Protein AF-A0A6P1AHP9-F1 (afdb_monomer)

pLDDT: mean 84.29, std 21.52, range [37.47, 98.94]

Foldseek 3Di:
DDDDDDDDDDDDDDDDDDDDDDDDDDPPPPDDPPPPPDDPDDPCVVVPQDWFFQWWWADPVLREIDGARDPVSVVVCVVVPTDTDDGQFIFGADDDPQKFFFWWWAAPVSRYIDTARDPVSVVVCVVVRTHTDGGRHIFHADDDPQWFFFWWWAAPVSRYIDTGRDPVSVVVCVVVRTHTDGGRGIGHGSVVNVVVPPVVVVVD

Mean predicted aligned error: 12.03 Å

Sequence (204 aa):
MNSILSRFSTSILSAGLLFGFVACSNQSTLSEPTNTNPPPTPDTTLAQTPLEPLLLYWSVAREDNLSTATSVGEYSAKDAGYVFARVEGCVFPTQQPGTVPLKLYWHPGREDNFTTATPLGEQTAADVGYLFARVEGYVFPTQQPGTVPLKLYWHPGREDNFTTATLLGEQTAADVGYVFARVEGYVFPASQCEQNSNPRIQRI

Solvent-accessible surface area (backbone atoms only — not comparable to full-atom values): 12020 Å² total; per-residue (Å²): 137,84,88,86,86,89,83,88,79,88,87,88,85,88,81,92,77,91,76,80,91,76,89,76,90,73,88,77,79,78,75,73,79,79,72,82,68,71,74,80,69,77,75,62,70,70,81,68,57,74,62,33,50,28,31,33,27,40,24,84,91,58,63,26,36,40,62,31,38,37,73,65,48,50,49,52,37,49,75,73,62,29,41,84,73,48,64,32,16,23,27,29,74,56,87,50,93,81,44,39,59,29,30,32,26,39,24,84,94,67,64,29,34,43,62,35,44,33,73,68,46,54,48,52,34,52,78,73,60,31,39,85,70,47,73,37,24,22,28,24,74,55,88,51,92,81,46,39,59,27,31,34,26,40,24,82,93,64,71,28,36,43,65,34,44,36,73,66,47,53,49,53,36,53,78,73,62,31,41,84,71,48,74,36,26,21,27,36,46,33,67,64,34,61,75,66,66,43,70,71,70,78,72,111

Structure (mmCIF, N/CA/C/O backbone):
data_AF-A0A6P1AHP9-F1
#
_entry.id   AF-A0A6P1AHP9-F1
#
loop_
_atom_site.group_PDB
_atom_site.id
_atom_site.type_symbol
_atom_site.label_atom_id
_atom_site.label_alt_id
_atom_site.label_comp_id
_atom_site.label_asym_id
_atom_site.label_entity_id
_atom_site.label_seq_id
_atom_site.pdbx_PDB_ins_code
_atom_site.Ca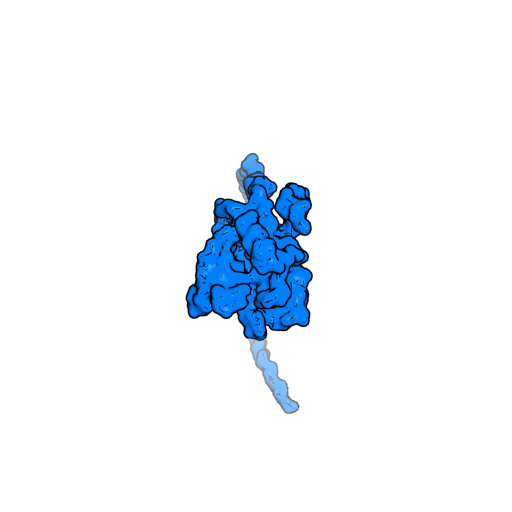rtn_x
_atom_site.Cartn_y
_atom_site.Cartn_z
_atom_site.occupancy
_atom_site.B_iso_or_equiv
_atom_site.auth_seq_id
_atom_site.auth_comp_id
_atom_site.auth_asym_id
_atom_site.auth_atom_id
_atom_site.pdbx_PDB_model_num
ATOM 1 N N . MET A 1 1 ? -50.956 -21.903 -32.547 1.00 43.09 1 MET A N 1
ATOM 2 C CA . MET A 1 1 ? -51.141 -23.341 -32.271 1.00 43.09 1 MET A CA 1
ATOM 3 C C . MET A 1 1 ? -51.026 -23.552 -30.766 1.00 43.09 1 MET A C 1
ATOM 5 O O . MET A 1 1 ? -49.983 -23.267 -30.206 1.00 43.09 1 MET A O 1
ATOM 9 N N . ASN A 1 2 ? -52.161 -23.926 -30.169 1.00 37.47 2 ASN A N 1
ATOM 10 C CA . ASN A 1 2 ? -52.450 -24.576 -28.881 1.00 37.47 2 ASN A CA 1
ATOM 11 C C . ASN A 1 2 ? -51.814 -24.104 -27.552 1.00 37.47 2 ASN A C 1
ATOM 13 O O . ASN A 1 2 ? -50.686 -24.429 -27.205 1.00 37.47 2 ASN A O 1
ATOM 17 N N . SER A 1 3 ? -52.688 -23.450 -26.776 1.00 42.22 3 SER A N 1
ATOM 18 C CA . SER A 1 3 ? -52.775 -23.364 -25.309 1.00 42.22 3 SER A CA 1
ATOM 19 C C . SER A 1 3 ? -53.078 -24.727 -24.673 1.00 42.22 3 SER A C 1
ATOM 21 O O . SER A 1 3 ? -53.880 -25.452 -25.258 1.00 42.22 3 SER A O 1
ATOM 23 N N . ILE A 1 4 ? -52.563 -25.006 -23.460 1.00 46.72 4 ILE A N 1
ATOM 24 C CA . ILE A 1 4 ? -53.281 -25.778 -22.421 1.00 46.72 4 ILE A CA 1
ATOM 25 C C . ILE A 1 4 ? -52.983 -25.195 -21.025 1.00 46.72 4 ILE A C 1
ATOM 27 O O . ILE A 1 4 ? -51.888 -25.323 -20.484 1.00 46.72 4 ILE A O 1
ATOM 31 N N . LEU A 1 5 ? -54.014 -24.574 -20.449 1.00 45.56 5 LEU A N 1
ATOM 32 C CA . LEU A 1 5 ? -54.212 -24.318 -19.021 1.00 45.56 5 LEU A CA 1
ATOM 33 C C . LEU A 1 5 ? -54.731 -25.600 -18.352 1.00 45.56 5 LEU A C 1
ATOM 35 O O . LEU A 1 5 ? -55.634 -26.235 -18.894 1.00 45.56 5 LEU A O 1
ATOM 39 N N . SER A 1 6 ? -54.256 -25.927 -17.149 1.00 46.47 6 SER A N 1
ATOM 40 C CA . SER A 1 6 ? -54.904 -26.918 -16.279 1.00 46.47 6 SER A CA 1
ATOM 41 C C . SER A 1 6 ? -55.610 -26.206 -15.127 1.00 46.47 6 SER A C 1
ATOM 43 O O . SER A 1 6 ? -54.976 -25.565 -14.289 1.00 46.47 6 SER A O 1
ATOM 45 N N . ARG A 1 7 ? -56.941 -26.306 -15.124 1.00 52.06 7 ARG A N 1
ATOM 46 C CA . ARG A 1 7 ? -57.843 -25.947 -14.025 1.00 52.06 7 ARG A CA 1
ATOM 47 C C . ARG A 1 7 ? -58.190 -27.222 -13.258 1.00 52.06 7 ARG A C 1
ATOM 49 O O . ARG A 1 7 ? -58.513 -28.220 -13.890 1.00 52.06 7 ARG A O 1
ATOM 56 N N . PHE A 1 8 ? -58.276 -27.142 -11.933 1.00 51.34 8 PHE A N 1
ATOM 57 C CA . PHE A 1 8 ? -59.135 -28.035 -11.154 1.00 51.34 8 PHE A CA 1
ATOM 58 C C . PHE A 1 8 ? -60.141 -27.213 -10.350 1.00 51.34 8 PHE A C 1
ATOM 60 O O . PHE A 1 8 ? -59.813 -26.180 -9.771 1.00 51.34 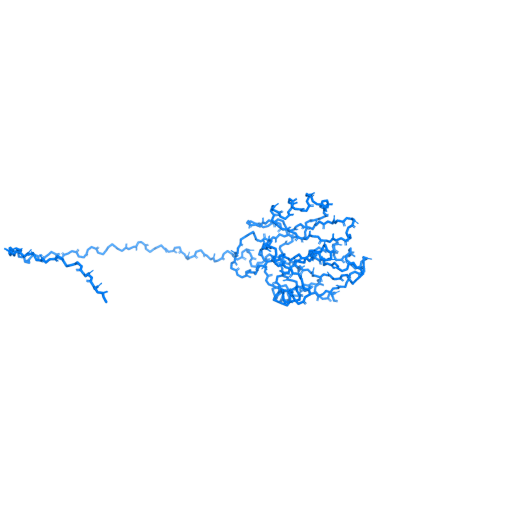8 PHE A O 1
ATOM 67 N N . SER A 1 9 ? -61.390 -27.665 -10.415 1.00 42.00 9 SER A N 1
ATOM 68 C CA . SER A 1 9 ? -62.608 -27.007 -9.956 1.00 42.00 9 SER A CA 1
ATOM 69 C C . SER A 1 9 ? -63.191 -27.757 -8.758 1.00 42.00 9 SER A C 1
ATOM 71 O O . SER A 1 9 ? -63.286 -28.977 -8.805 1.00 42.00 9 SER A O 1
ATOM 73 N N . THR A 1 10 ? -63.638 -26.977 -7.762 1.00 42.81 10 THR A N 1
ATOM 74 C CA . THR A 1 10 ? -64.804 -27.159 -6.862 1.00 42.81 10 THR A CA 1
ATOM 75 C C . THR A 1 10 ? -64.977 -28.467 -6.073 1.00 42.81 10 THR A C 1
ATOM 77 O O . THR A 1 10 ? -65.212 -29.511 -6.664 1.00 42.81 10 THR A O 1
ATOM 80 N N . SER A 1 11 ? -65.161 -28.380 -4.747 1.00 42.03 11 SER A N 1
ATOM 81 C CA . SER A 1 11 ? -66.508 -28.155 -4.186 1.00 42.03 11 SER A CA 1
ATOM 82 C C . SER A 1 11 ? -66.515 -27.903 -2.669 1.00 42.03 11 SER A C 1
ATOM 84 O O . SER A 1 11 ? -65.573 -28.219 -1.951 1.00 42.03 11 SER A O 1
ATOM 86 N N . ILE A 1 12 ? -67.612 -27.286 -2.237 1.00 51.00 12 ILE A N 1
ATOM 87 C CA . ILE A 1 12 ? -67.930 -26.688 -0.937 1.00 51.00 12 ILE A CA 1
ATOM 88 C C . ILE A 1 12 ? -68.559 -27.733 -0.004 1.00 51.00 12 ILE A C 1
ATOM 90 O O . ILE A 1 12 ? -69.388 -28.520 -0.452 1.00 51.00 12 ILE A O 1
ATOM 94 N N . LEU A 1 13 ? -68.285 -27.647 1.301 1.00 38.41 13 LEU A N 1
ATOM 95 C CA . LEU A 1 13 ? -69.225 -28.068 2.345 1.00 38.41 13 LEU A CA 1
ATOM 96 C C . LEU A 1 13 ? -69.196 -27.052 3.491 1.00 38.41 13 LEU A C 1
ATOM 98 O O . LEU A 1 13 ? -68.168 -26.799 4.112 1.00 38.41 13 LEU A O 1
ATOM 102 N N . SER A 1 14 ? -70.359 -26.443 3.696 1.00 45.19 14 SER A N 1
ATOM 103 C CA . SER A 1 14 ? -70.683 -25.514 4.769 1.00 45.19 14 SER A CA 1
ATOM 104 C C . SER A 1 14 ? -71.225 -26.311 5.955 1.00 45.19 14 SER A C 1
ATOM 106 O O . SER A 1 14 ? -72.076 -27.178 5.762 1.00 45.19 14 SER A O 1
ATOM 108 N N . ALA A 1 15 ? -70.774 -26.005 7.169 1.00 43.69 15 ALA A N 1
ATOM 109 C CA . ALA A 1 15 ? -71.468 -26.370 8.399 1.00 43.69 15 ALA A CA 1
ATOM 110 C C . ALA A 1 15 ? -71.173 -25.297 9.453 1.00 43.69 15 ALA A C 1
ATOM 112 O O . ALA A 1 15 ? -70.053 -25.172 9.943 1.00 43.69 15 ALA A O 1
ATOM 113 N N . GLY A 1 16 ? -72.186 -24.483 9.748 1.00 46.72 16 GLY A N 1
ATOM 114 C CA . GLY A 1 16 ? -72.146 -23.522 10.839 1.00 46.72 16 GLY A CA 1
ATOM 115 C C . GLY A 1 16 ? -72.296 -24.216 12.189 1.00 46.72 16 GLY A C 1
ATOM 116 O O . GLY A 1 16 ? -73.138 -25.097 12.349 1.00 46.72 16 GLY A O 1
ATOM 117 N N . LEU A 1 17 ? -71.527 -23.758 13.174 1.00 42.56 17 LEU A N 1
ATOM 118 C CA . LEU A 1 17 ? -71.877 -23.879 14.583 1.00 42.56 17 LEU A CA 1
ATOM 119 C C . LEU A 1 17 ? -71.712 -22.512 15.251 1.00 42.56 17 LEU A C 1
ATOM 121 O O . LEU A 1 17 ? -70.626 -21.937 15.269 1.00 42.56 17 LEU A O 1
ATOM 125 N N . LEU A 1 18 ? -72.824 -22.014 15.796 1.00 48.03 18 LEU A N 1
ATOM 126 C CA . LEU A 1 18 ? -72.857 -20.965 16.808 1.00 48.03 18 LEU A CA 1
ATOM 127 C C . LEU A 1 18 ? -72.065 -21.428 18.036 1.00 48.03 18 LEU A C 1
ATOM 129 O O . LEU A 1 18 ? -72.413 -22.453 18.614 1.00 48.03 18 LEU A O 1
ATOM 133 N N . PHE A 1 19 ? -71.119 -20.618 18.507 1.00 45.00 19 PHE A N 1
ATOM 134 C CA . PHE A 1 19 ? -70.763 -20.582 19.925 1.00 45.00 19 PHE A CA 1
ATOM 135 C C . PHE A 1 19 ? -70.579 -19.136 20.381 1.00 45.00 19 PHE A C 1
ATOM 137 O O . PHE A 1 19 ? -70.047 -18.294 19.661 1.00 45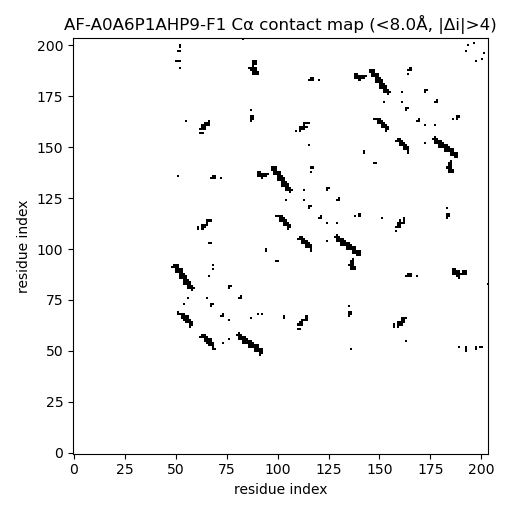.00 19 PHE A O 1
ATOM 144 N N . GLY A 1 20 ? -71.159 -18.859 21.547 1.00 39.56 20 GLY A N 1
ATOM 145 C CA . GLY A 1 20 ? -71.455 -17.529 22.047 1.00 39.56 20 GLY A CA 1
ATOM 146 C C . GLY A 1 20 ? -70.239 -16.689 22.414 1.00 39.56 20 GLY A C 1
ATOM 147 O O . GLY A 1 20 ? -69.158 -17.181 22.729 1.00 39.56 20 GLY A O 1
ATOM 148 N N . PHE A 1 21 ? -70.479 -15.383 22.424 1.00 43.19 21 PHE A N 1
ATOM 149 C CA . PHE A 1 21 ? -69.603 -14.403 23.037 1.00 43.19 21 PHE A CA 1
ATOM 150 C C . PHE A 1 21 ? -69.566 -14.636 24.551 1.00 43.19 21 PHE A C 1
ATOM 152 O O . PHE A 1 21 ? -70.524 -14.331 25.257 1.00 43.19 21 PHE A O 1
ATOM 159 N N . VAL A 1 22 ? -68.442 -15.146 25.050 1.00 48.66 22 VAL A N 1
ATOM 160 C CA . VAL A 1 22 ? -68.038 -14.954 26.443 1.00 48.66 22 VAL A CA 1
ATOM 161 C C . VAL A 1 22 ? -66.961 -13.880 26.430 1.00 48.66 22 VAL A C 1
ATOM 163 O O . VAL A 1 22 ? -65.836 -14.104 25.988 1.00 48.66 22 VAL A O 1
ATOM 166 N N . ALA A 1 23 ? -67.329 -12.685 26.882 1.00 48.84 23 ALA A N 1
ATOM 167 C CA . ALA A 1 23 ? -66.373 -11.645 27.208 1.00 48.84 23 ALA A CA 1
ATOM 168 C C . ALA A 1 23 ? -65.637 -12.053 28.494 1.00 48.84 23 ALA A C 1
ATOM 170 O O . ALA A 1 23 ? -66.183 -11.942 29.587 1.00 48.84 23 ALA A O 1
ATOM 171 N N . CYS A 1 24 ? -64.396 -12.518 28.361 1.00 38.31 24 CYS A N 1
ATOM 172 C CA . CYS A 1 24 ? -63.438 -12.543 29.461 1.00 38.31 24 CYS A CA 1
ATOM 173 C C . CYS A 1 24 ? -62.410 -11.439 29.214 1.00 38.31 24 CYS A C 1
ATOM 175 O O . CYS A 1 24 ? -61.432 -11.612 28.492 1.00 38.31 24 CYS A O 1
ATOM 177 N N . SER A 1 25 ? -62.662 -10.278 29.811 1.00 56.38 25 SER A N 1
ATOM 178 C CA . SER A 1 25 ? -61.656 -9.246 30.017 1.00 56.38 25 SER A CA 1
ATOM 179 C C . SER A 1 25 ? -60.598 -9.774 30.979 1.00 56.38 25 SER A C 1
ATOM 181 O O . SER A 1 25 ? -60.908 -10.008 32.142 1.00 56.38 25 SER A O 1
ATOM 183 N N . ASN A 1 26 ? -59.371 -9.942 30.498 1.00 47.84 26 ASN A N 1
ATOM 184 C CA . ASN A 1 26 ? -58.159 -9.893 31.311 1.00 47.84 26 ASN A CA 1
ATOM 185 C C . ASN A 1 26 ? -57.002 -9.474 30.398 1.00 47.84 26 ASN A C 1
ATOM 187 O O . ASN A 1 26 ? -56.251 -10.296 29.878 1.00 47.84 26 ASN A O 1
ATOM 191 N N . GLN A 1 27 ? -56.877 -8.163 30.180 1.00 48.06 27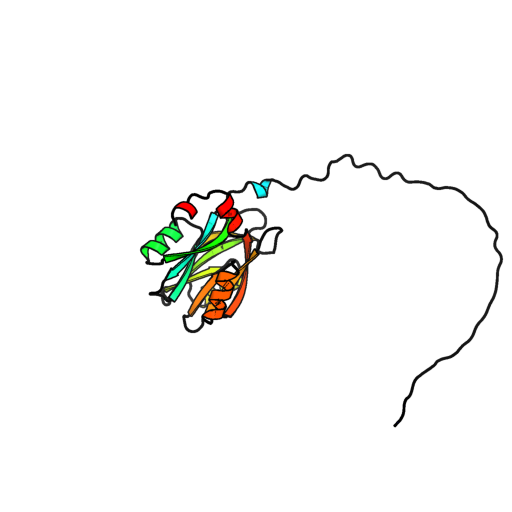 GLN A N 1
ATOM 192 C CA . GLN A 1 27 ? -55.608 -7.571 29.769 1.00 48.06 27 GLN A CA 1
ATOM 193 C C . GLN A 1 27 ? -54.637 -7.724 30.939 1.00 48.06 27 GLN A C 1
ATOM 195 O O . GLN A 1 27 ? -54.586 -6.893 31.839 1.00 48.06 27 GLN A O 1
ATOM 200 N N . SER A 1 28 ? -53.876 -8.814 30.937 1.00 44.50 28 SER A N 1
ATOM 201 C CA . SER A 1 28 ? -52.655 -8.897 31.727 1.00 44.50 28 SER A CA 1
ATOM 202 C C . SER A 1 28 ? -51.564 -8.184 30.938 1.00 44.50 28 SER A C 1
ATOM 204 O O . SER A 1 28 ? -50.839 -8.799 30.158 1.00 44.50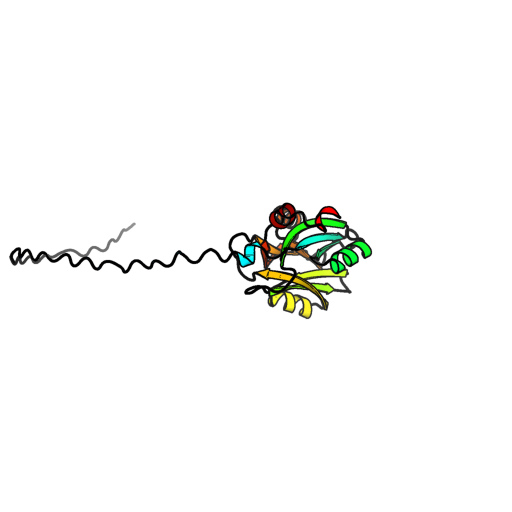 28 SER A O 1
ATOM 206 N N . THR A 1 29 ? -51.481 -6.864 31.089 1.00 44.47 29 THR A N 1
ATOM 207 C CA . THR A 1 29 ? -50.314 -6.098 30.652 1.00 44.47 29 THR A CA 1
ATOM 208 C C . THR A 1 29 ? -49.133 -6.529 31.513 1.00 44.47 29 THR A C 1
ATOM 210 O O . THR A 1 29 ? -48.983 -6.072 32.646 1.00 44.47 29 THR A O 1
ATOM 213 N N . LEU A 1 30 ? -48.307 -7.441 31.000 1.00 44.16 30 LEU A N 1
ATOM 214 C CA . LEU A 1 30 ? -46.973 -7.649 31.545 1.00 44.16 30 LEU A CA 1
ATOM 215 C C . LEU A 1 30 ? -46.188 -6.371 31.249 1.00 44.16 30 LEU A C 1
ATOM 217 O O . LEU A 1 30 ? -45.796 -6.127 30.111 1.00 44.16 30 LEU A O 1
ATOM 221 N N . SER A 1 31 ? -46.031 -5.518 32.259 1.00 44.31 31 SER A N 1
ATOM 222 C CA . SER A 1 31 ? -45.076 -4.420 32.211 1.00 44.31 31 SER A CA 1
ATOM 223 C C . SER A 1 31 ? -43.688 -5.030 32.060 1.00 44.31 31 SER A C 1
ATOM 225 O O . SER A 1 31 ? -43.205 -5.714 32.965 1.00 44.31 31 SER A O 1
ATOM 227 N N . GLU A 1 32 ? -43.081 -4.815 30.900 1.00 55.91 32 GLU A N 1
ATOM 228 C CA . GLU A 1 32 ? -41.673 -5.091 30.660 1.00 55.91 32 GLU A CA 1
ATOM 229 C C . GLU A 1 32 ? -40.859 -4.406 31.773 1.00 55.91 32 GLU A C 1
ATOM 231 O O . GLU A 1 32 ? -41.119 -3.234 32.074 1.00 55.91 32 GLU A O 1
ATOM 236 N N . PRO A 1 33 ? -39.942 -5.109 32.466 1.00 44.97 33 PRO A N 1
ATOM 237 C CA . PRO A 1 33 ? -39.122 -4.466 33.476 1.00 44.97 33 PRO A CA 1
ATOM 238 C C . PRO A 1 33 ? -38.330 -3.367 32.776 1.00 44.97 33 PRO A C 1
ATOM 240 O O . PRO A 1 33 ? -37.553 -3.643 31.863 1.00 44.97 33 PRO A O 1
ATOM 243 N N . THR A 1 34 ? -38.544 -2.117 33.183 1.00 40.00 34 THR A N 1
ATOM 244 C CA . THR A 1 34 ? -37.743 -0.985 32.731 1.00 40.00 34 THR A CA 1
ATOM 245 C C . THR A 1 34 ? -36.302 -1.263 33.123 1.00 40.00 34 THR A C 1
ATOM 247 O O . THR A 1 34 ? -35.907 -1.053 34.269 1.00 40.00 34 THR A O 1
ATOM 250 N N . ASN A 1 35 ? -35.529 -1.799 32.182 1.00 52.28 35 ASN A N 1
ATOM 251 C CA . ASN A 1 35 ? -34.094 -1.914 32.304 1.00 52.28 35 ASN A CA 1
ATOM 252 C C . ASN A 1 35 ? -33.557 -0.481 32.325 1.00 52.28 35 ASN A C 1
ATOM 254 O O . ASN A 1 35 ? -33.438 0.166 31.291 1.00 52.28 35 ASN A O 1
ATOM 258 N N . THR A 1 36 ? -33.317 0.042 33.526 1.00 48.25 36 THR A N 1
ATOM 259 C CA . THR A 1 36 ? -32.784 1.390 33.760 1.00 48.25 36 THR A CA 1
ATOM 260 C C . THR A 1 36 ? -31.303 1.495 33.419 1.00 48.25 36 THR A C 1
ATOM 262 O O . THR A 1 36 ? -30.692 2.524 33.702 1.00 48.25 36 THR A O 1
ATOM 265 N N . ASN A 1 37 ? -30.697 0.452 32.844 1.00 54.56 37 ASN A N 1
ATOM 266 C CA . ASN A 1 37 ? -29.355 0.586 32.321 1.00 54.56 37 ASN A CA 1
ATOM 267 C C . ASN A 1 37 ? -29.427 1.480 31.080 1.00 54.56 37 ASN A C 1
ATOM 269 O O . ASN A 1 37 ? -30.133 1.133 30.127 1.00 54.56 37 ASN A O 1
ATOM 273 N N . PRO A 1 38 ? -28.731 2.632 31.076 1.00 61.31 38 PRO A N 1
ATOM 274 C CA . PRO A 1 38 ? -28.582 3.397 29.853 1.00 61.31 38 PRO A CA 1
ATOM 275 C C . PRO A 1 38 ? -28.030 2.465 28.762 1.00 61.31 38 PRO A C 1
ATOM 277 O O . PRO A 1 38 ? -27.270 1.542 29.086 1.00 61.31 38 PRO A O 1
ATOM 280 N N . PRO A 1 39 ? -28.401 2.675 27.484 1.00 63.59 39 PRO A N 1
ATOM 281 C CA . PRO A 1 39 ? -27.766 1.971 26.379 1.00 63.59 39 PRO A CA 1
ATOM 282 C C . PRO A 1 39 ? -26.250 2.019 26.583 1.00 63.59 39 PRO A C 1
ATOM 284 O O . PRO A 1 39 ? -25.757 3.085 26.973 1.00 63.59 39 PRO A O 1
ATOM 287 N N . PRO A 1 40 ? -25.512 0.911 26.373 1.00 57.91 40 PRO A N 1
ATOM 288 C CA . PRO A 1 40 ? -24.062 0.964 26.436 1.00 57.91 40 PRO A CA 1
ATOM 289 C C . PRO A 1 40 ? -23.618 2.121 25.546 1.00 57.91 40 PRO A C 1
ATOM 291 O O . PRO A 1 40 ? -23.953 2.172 24.360 1.00 57.91 40 PRO A O 1
ATOM 294 N N . THR A 1 41 ? -22.959 3.105 26.156 1.00 53.47 41 THR A N 1
ATOM 295 C CA . THR A 1 41 ? -22.331 4.205 25.432 1.00 53.47 41 THR A CA 1
ATOM 296 C C . THR A 1 41 ? -21.505 3.595 24.303 1.00 53.47 41 THR A C 1
ATOM 298 O O . THR A 1 41 ? -20.817 2.605 24.576 1.00 53.47 41 THR A O 1
ATOM 301 N N . PRO A 1 42 ? -21.565 4.127 23.063 1.00 55.19 42 PRO A N 1
ATOM 302 C CA . PRO A 1 42 ? -20.647 3.707 22.013 1.00 55.19 42 PRO A CA 1
ATOM 303 C C . PRO A 1 42 ? -19.246 3.688 22.607 1.00 55.19 42 PRO A C 1
ATOM 305 O O . PRO A 1 42 ? -18.868 4.653 23.267 1.00 55.19 42 PRO A O 1
ATOM 308 N N . ASP A 1 43 ? -18.542 2.571 22.461 1.00 46.09 43 ASP A N 1
ATOM 309 C CA . ASP A 1 43 ? -17.210 2.388 23.020 1.00 46.09 43 ASP A CA 1
ATOM 310 C C . ASP A 1 43 ? -16.273 3.464 22.442 1.00 46.09 43 ASP A C 1
ATOM 312 O O . ASP A 1 43 ? -15.747 3.346 21.335 1.00 46.09 43 ASP A O 1
ATOM 316 N N . THR A 1 44 ? -16.128 4.577 23.166 1.00 45.69 44 THR A N 1
ATOM 317 C CA . THR A 1 44 ? -15.387 5.773 22.738 1.00 45.69 44 THR A CA 1
ATOM 318 C C . THR A 1 44 ? -13.883 5.509 22.641 1.00 45.69 44 THR A C 1
ATOM 320 O O . THR A 1 44 ? -13.126 6.373 22.202 1.00 45.69 44 THR A O 1
ATOM 323 N N . THR A 1 45 ? -13.432 4.316 23.031 1.00 47.25 45 THR A N 1
ATOM 324 C CA . THR A 1 45 ? -12.023 3.927 23.096 1.00 47.25 45 THR A CA 1
ATOM 325 C C . THR A 1 45 ? -11.379 3.854 21.704 1.00 47.25 45 THR A C 1
ATOM 327 O O . THR A 1 45 ? -10.219 4.232 21.544 1.00 47.25 45 THR A O 1
ATOM 330 N N . LEU A 1 46 ? -12.135 3.498 20.654 1.00 51.22 46 LEU A N 1
ATOM 331 C CA . LEU A 1 46 ? -11.633 3.560 19.270 1.00 51.22 46 LEU A CA 1
ATOM 332 C C . LEU A 1 46 ? -11.523 4.997 18.733 1.00 51.22 46 LEU A C 1
ATOM 334 O O . LEU A 1 46 ? -10.659 5.269 17.905 1.00 51.22 46 LEU A O 1
ATOM 338 N N . ALA A 1 47 ? -12.341 5.931 19.230 1.00 51.59 47 ALA A N 1
ATOM 339 C CA . ALA A 1 47 ? -12.365 7.320 18.763 1.00 51.59 47 ALA A CA 1
ATOM 340 C C . ALA A 1 47 ? -11.175 8.169 19.261 1.00 51.59 47 ALA A C 1
ATOM 342 O O . ALA A 1 47 ? -11.033 9.317 18.848 1.00 51.59 47 ALA A O 1
ATOM 343 N N . GLN A 1 48 ? -10.322 7.626 20.139 1.00 57.31 48 GLN A N 1
ATOM 344 C CA . GLN A 1 48 ? -9.143 8.315 20.686 1.00 57.31 48 GLN A CA 1
ATOM 345 C C . GLN A 1 48 ? -7.812 7.643 20.332 1.00 57.31 48 GLN A C 1
ATOM 347 O O . GLN A 1 48 ? -6.762 8.112 20.772 1.00 57.31 48 GLN A O 1
ATOM 352 N N . THR A 1 49 ? -7.818 6.552 19.560 1.00 67.19 49 THR A N 1
ATOM 353 C CA . THR A 1 49 ? -6.559 5.896 19.190 1.00 67.19 49 THR A CA 1
ATOM 354 C C . THR A 1 49 ? -5.839 6.748 18.140 1.00 67.19 49 THR A C 1
ATOM 356 O O . THR A 1 49 ? -6.435 7.024 17.096 1.00 67.19 49 THR A O 1
ATOM 359 N N . PRO A 1 50 ? -4.580 7.173 18.371 1.00 84.44 50 PRO A N 1
ATOM 360 C CA . PRO A 1 50 ? -3.819 7.912 17.370 1.00 84.44 50 PRO A CA 1
ATOM 361 C C . PRO A 1 50 ? -3.727 7.102 16.075 1.00 84.44 50 PRO A C 1
ATOM 363 O O . PRO A 1 50 ? -3.353 5.931 16.109 1.00 84.44 50 PRO A O 1
ATOM 366 N N . LEU A 1 51 ? -4.080 7.721 14.950 1.00 91.69 51 LEU A N 1
ATOM 367 C CA . LEU A 1 51 ? -3.960 7.129 13.621 1.00 91.69 51 LEU A CA 1
ATOM 368 C C . LEU A 1 51 ? -2.723 7.679 12.912 1.00 91.69 51 LEU A C 1
ATOM 370 O O . LEU A 1 51 ? -2.414 8.871 13.005 1.00 91.69 51 LEU A O 1
ATOM 374 N N . GLU A 1 52 ? -2.053 6.814 12.159 1.00 94.44 52 GLU A N 1
ATOM 375 C CA . GLU A 1 52 ? -0.948 7.187 11.280 1.00 94.44 52 GLU A CA 1
ATOM 376 C C . GLU A 1 52 ? -1.411 7.195 9.820 1.00 94.44 52 GLU A C 1
ATOM 378 O O . GLU A 1 52 ? -2.168 6.304 9.415 1.00 94.44 52 GLU A O 1
ATOM 383 N N . PRO A 1 53 ? -0.974 8.174 9.009 1.00 96.50 53 PRO A N 1
ATOM 384 C CA . PRO A 1 53 ? -1.316 8.203 7.602 1.00 96.50 53 PRO A CA 1
ATOM 385 C C . PRO A 1 53 ? -0.578 7.082 6.865 1.00 96.50 53 PRO A C 1
ATOM 387 O O . PRO A 1 53 ? 0.631 6.903 7.015 1.00 96.50 53 PRO A O 1
ATOM 390 N N . LEU A 1 54 ? -1.316 6.356 6.031 1.00 98.00 54 LEU A N 1
ATOM 391 C CA . LEU A 1 54 ? -0.764 5.477 5.011 1.00 98.00 54 LEU A CA 1
ATOM 392 C C . LEU A 1 54 ? -0.440 6.330 3.790 1.00 98.00 54 LEU A C 1
ATOM 394 O O . LEU A 1 54 ? -1.336 6.820 3.105 1.00 98.00 54 LEU A O 1
ATOM 398 N N . LEU A 1 55 ? 0.845 6.548 3.556 1.00 97.94 55 LEU A N 1
ATOM 399 C CA . LEU A 1 55 ? 1.363 7.407 2.505 1.00 97.94 55 LEU A CA 1
ATOM 400 C C . LEU A 1 55 ? 1.692 6.571 1.274 1.00 97.94 55 LEU A C 1
ATOM 402 O O . LEU A 1 55 ? 2.360 5.545 1.391 1.00 97.94 55 LEU A O 1
ATOM 406 N N . LEU A 1 56 ? 1.266 7.036 0.106 1.00 98.50 56 LEU A N 1
ATOM 407 C CA . LEU A 1 56 ? 1.715 6.531 -1.182 1.00 98.50 56 LEU A CA 1
ATOM 408 C C . LEU A 1 56 ? 2.920 7.336 -1.661 1.00 98.50 56 LEU A C 1
ATOM 410 O O . LEU A 1 56 ? 2.886 8.570 -1.724 1.00 98.50 56 LEU A O 1
ATOM 414 N N . TYR A 1 57 ? 3.940 6.608 -2.080 1.00 98.69 57 TYR A N 1
ATOM 415 C CA . TYR A 1 57 ? 5.127 7.091 -2.758 1.00 98.69 57 TYR A CA 1
ATOM 416 C C . TYR A 1 57 ? 5.221 6.451 -4.146 1.00 98.69 57 TYR A C 1
ATOM 418 O O . TYR A 1 57 ? 4.895 5.278 -4.307 1.00 98.69 57 TYR A O 1
ATOM 426 N N . TRP A 1 58 ? 5.683 7.213 -5.136 1.00 98.50 58 TRP A N 1
ATOM 427 C CA . TRP A 1 58 ? 5.862 6.762 -6.517 1.00 98.50 58 TRP A CA 1
ATOM 428 C C . TRP A 1 58 ? 7.316 6.920 -6.957 1.00 98.50 58 TRP A C 1
ATOM 430 O O . TRP A 1 58 ? 7.919 7.980 -6.751 1.00 98.50 58 TRP A O 1
ATOM 440 N N . SER A 1 59 ? 7.863 5.894 -7.606 1.00 98.56 59 SER A N 1
ATOM 441 C CA . SER A 1 59 ? 9.165 5.959 -8.268 1.00 98.56 59 SER A CA 1
ATOM 442 C C . SER A 1 59 ? 9.002 5.891 -9.780 1.00 98.56 59 SER A C 1
ATOM 444 O O . SER A 1 59 ? 8.634 4.860 -10.331 1.00 98.56 59 SER A O 1
ATOM 446 N N . VAL A 1 60 ? 9.361 6.972 -10.478 1.00 97.81 60 VAL A N 1
ATOM 447 C CA . VAL A 1 60 ? 9.423 6.967 -11.952 1.00 97.81 60 VAL A CA 1
ATOM 448 C C . VAL A 1 60 ? 10.522 6.028 -12.453 1.00 97.81 60 VAL A C 1
ATOM 450 O O . VAL A 1 60 ? 10.350 5.391 -13.482 1.00 97.81 60 VAL A O 1
ATOM 453 N N . ALA A 1 61 ? 11.647 5.937 -11.737 1.00 98.06 61 ALA A N 1
ATOM 454 C CA . ALA A 1 61 ? 12.788 5.127 -12.160 1.00 98.06 61 ALA A CA 1
ATOM 455 C C . ALA A 1 61 ? 12.509 3.618 -12.086 1.00 98.06 61 ALA A C 1
ATOM 457 O O . ALA A 1 61 ? 13.069 2.865 -12.876 1.00 98.06 61 ALA A O 1
ATOM 458 N N . ARG A 1 62 ? 11.660 3.198 -11.141 1.00 98.06 62 ARG A N 1
ATOM 459 C CA . ARG A 1 62 ? 11.282 1.792 -10.928 1.00 98.06 62 ARG A CA 1
ATOM 460 C C . ARG A 1 62 ? 9.903 1.440 -11.477 1.00 98.06 62 ARG A C 1
ATOM 462 O O . ARG A 1 62 ? 9.569 0.271 -11.542 1.00 98.06 62 ARG A O 1
ATOM 469 N N . GLU A 1 63 ? 9.118 2.448 -11.855 1.00 98.00 63 GLU A N 1
ATOM 470 C CA . GLU A 1 63 ? 7.687 2.310 -12.140 1.00 98.00 63 GLU A CA 1
ATOM 471 C C . GLU A 1 63 ? 6.901 1.628 -10.998 1.00 98.00 63 GLU A C 1
ATOM 473 O O . GLU A 1 63 ? 5.942 0.902 -11.256 1.00 98.00 63 GLU A O 1
ATOM 478 N N . ASP A 1 64 ? 7.298 1.899 -9.749 1.00 98.69 64 ASP A N 1
ATOM 479 C CA . ASP A 1 64 ? 6.855 1.179 -8.544 1.00 98.69 64 ASP A CA 1
ATOM 480 C C . ASP A 1 64 ? 6.096 2.074 -7.551 1.00 98.69 64 ASP A C 1
ATOM 482 O O . ASP A 1 64 ? 6.402 3.270 -7.381 1.00 98.69 64 ASP A O 1
ATOM 486 N N . ASN A 1 65 ? 5.124 1.466 -6.867 1.00 98.56 65 ASN A N 1
ATOM 487 C CA . ASN A 1 65 ? 4.319 2.085 -5.817 1.00 98.56 65 ASN A CA 1
ATOM 488 C C . ASN A 1 65 ? 4.717 1.584 -4.424 1.00 98.56 65 ASN A C 1
ATOM 490 O O . ASN A 1 65 ? 4.682 0.399 -4.124 1.00 98.56 65 ASN A O 1
ATOM 494 N N . LEU A 1 66 ? 4.944 2.510 -3.491 1.00 98.69 66 LEU A N 1
ATOM 495 C CA . LEU A 1 66 ? 5.192 2.180 -2.086 1.00 98.69 66 LEU A CA 1
ATOM 496 C C . LEU A 1 66 ? 4.130 2.799 -1.176 1.00 98.69 66 LEU A C 1
ATOM 498 O O . LEU A 1 66 ? 4.102 4.013 -0.972 1.00 98.69 66 LEU A O 1
ATOM 502 N N . SER A 1 67 ? 3.295 1.952 -0.571 1.00 98.56 67 SER A N 1
ATOM 503 C CA . SER A 1 67 ? 2.399 2.341 0.524 1.00 98.56 67 SER A CA 1
ATOM 504 C C . SER A 1 67 ? 3.075 2.087 1.876 1.00 98.56 67 SER A C 1
ATOM 506 O O . SER A 1 67 ? 3.238 0.933 2.274 1.00 98.56 67 SER A O 1
ATOM 508 N N . THR A 1 68 ? 3.433 3.153 2.596 1.00 98.38 68 THR A N 1
ATOM 509 C CA . THR A 1 68 ? 4.117 3.106 3.902 1.00 98.38 68 THR A CA 1
ATOM 510 C C . THR A 1 68 ? 3.396 3.959 4.939 1.00 98.38 68 THR A C 1
ATOM 512 O O . THR A 1 68 ? 2.961 5.073 4.657 1.00 98.38 68 THR A O 1
ATOM 515 N N . ALA A 1 69 ? 3.296 3.459 6.165 1.00 97.44 69 ALA A N 1
ATOM 516 C CA . ALA A 1 69 ? 2.744 4.188 7.303 1.00 97.44 69 ALA A CA 1
ATOM 517 C C . ALA A 1 69 ? 3.767 4.343 8.435 1.00 97.44 69 ALA A C 1
ATOM 519 O O . ALA A 1 69 ? 3.435 4.870 9.493 1.00 97.44 69 ALA A O 1
ATOM 520 N N . THR A 1 70 ? 5.038 4.004 8.209 1.00 96.56 70 THR A N 1
ATOM 521 C CA . THR A 1 70 ? 6.117 4.181 9.191 1.00 96.56 70 THR A CA 1
ATOM 522 C C . THR A 1 70 ? 7.086 5.298 8.801 1.00 96.56 70 THR A C 1
ATOM 524 O O . THR A 1 70 ? 7.338 5.555 7.623 1.00 96.56 70 THR A O 1
ATOM 527 N N . SER A 1 71 ? 7.692 5.951 9.798 1.00 94.94 71 SER A N 1
ATOM 528 C CA . SER A 1 71 ? 8.756 6.943 9.571 1.00 94.94 71 SER A CA 1
ATOM 529 C C . SER A 1 71 ? 9.994 6.330 8.908 1.00 94.94 71 SER A C 1
ATOM 531 O O . SER A 1 71 ? 10.654 6.983 8.104 1.00 94.94 71 SER A O 1
ATOM 533 N N . VAL A 1 72 ? 10.285 5.061 9.212 1.00 96.81 72 VAL A N 1
ATOM 534 C CA . VAL A 1 72 ? 11.350 4.294 8.556 1.00 96.81 72 VAL A CA 1
ATOM 535 C C . VAL A 1 72 ? 11.020 4.070 7.083 1.00 96.81 72 VAL A C 1
ATOM 537 O O . VAL A 1 72 ? 11.875 4.330 6.244 1.00 96.81 72 VAL A O 1
ATOM 540 N N . GLY A 1 73 ? 9.798 3.642 6.753 1.00 97.19 73 GLY A N 1
ATOM 541 C CA . GLY A 1 73 ? 9.399 3.445 5.361 1.00 97.19 73 GLY A CA 1
ATOM 542 C C . GLY A 1 73 ? 9.369 4.752 4.564 1.00 97.19 73 GLY A C 1
ATOM 543 O O . GLY A 1 73 ? 9.833 4.773 3.432 1.00 97.19 73 GLY A O 1
ATOM 544 N N . GLU A 1 74 ? 8.945 5.872 5.164 1.00 97.00 74 GLU A N 1
ATOM 545 C CA . GLU A 1 74 ? 9.086 7.200 4.542 1.00 97.00 74 GLU A CA 1
ATOM 546 C C . GLU A 1 74 ? 10.538 7.567 4.234 1.00 97.00 74 GLU A C 1
ATOM 548 O O . GLU A 1 74 ? 10.839 8.076 3.154 1.00 97.00 74 GLU A O 1
ATOM 553 N N . TYR A 1 75 ? 11.432 7.363 5.204 1.00 96.75 75 TYR A N 1
ATOM 554 C CA . TYR A 1 75 ? 12.849 7.643 5.018 1.00 96.75 75 TYR A CA 1
ATOM 555 C C . TYR A 1 75 ? 13.423 6.769 3.899 1.00 96.75 75 TYR A C 1
ATOM 557 O O . TYR A 1 75 ? 14.060 7.300 2.996 1.00 96.75 75 TYR A O 1
ATOM 565 N N . SER A 1 76 ? 13.127 5.465 3.903 1.00 97.06 76 SER A N 1
ATOM 566 C CA . SER A 1 76 ? 13.543 4.536 2.846 1.00 97.06 76 SER A CA 1
ATOM 567 C C . SER A 1 76 ? 12.994 4.920 1.471 1.00 97.06 76 SER A C 1
ATOM 569 O O . SER A 1 76 ? 13.730 4.842 0.494 1.00 97.06 76 SER A O 1
ATOM 571 N N . ALA A 1 77 ? 11.740 5.374 1.386 1.00 98.00 77 ALA A N 1
ATOM 572 C CA . ALA A 1 77 ? 11.144 5.845 0.138 1.00 98.00 77 ALA A CA 1
ATOM 573 C C . ALA A 1 77 ? 11.920 7.046 -0.424 1.00 98.00 77 ALA A C 1
ATOM 575 O O . ALA A 1 77 ? 12.337 7.037 -1.580 1.00 98.00 77 ALA A O 1
ATOM 576 N N . LYS A 1 78 ? 12.161 8.060 0.416 1.00 97.31 78 LYS A N 1
ATOM 577 C CA . LYS A 1 78 ? 12.874 9.289 0.032 1.00 97.31 78 LYS A CA 1
ATOM 578 C C . LYS A 1 78 ? 14.332 9.010 -0.339 1.00 97.31 78 LYS A C 1
ATOM 580 O O . LYS A 1 78 ? 14.808 9.533 -1.341 1.00 97.31 78 LYS A O 1
ATOM 585 N N . ASP A 1 79 ? 15.020 8.172 0.435 1.00 97.88 79 ASP A N 1
ATOM 586 C CA . ASP A 1 79 ? 16.406 7.758 0.178 1.00 97.88 79 ASP A CA 1
ATOM 587 C C . ASP A 1 79 ? 16.537 6.992 -1.149 1.00 97.88 79 ASP A C 1
ATOM 589 O O . ASP A 1 79 ? 17.463 7.228 -1.922 1.00 97.88 79 ASP A O 1
ATOM 593 N N . ALA A 1 80 ? 15.545 6.159 -1.477 1.00 97.50 80 ALA A N 1
ATOM 594 C CA . ALA A 1 80 ? 15.462 5.444 -2.749 1.00 97.50 80 ALA A CA 1
ATOM 595 C C . ALA A 1 80 ? 14.915 6.293 -3.920 1.00 97.50 80 ALA A C 1
ATOM 597 O O . ALA A 1 80 ? 14.710 5.762 -5.012 1.00 97.50 80 ALA A O 1
ATOM 598 N N . GLY A 1 81 ? 14.673 7.594 -3.7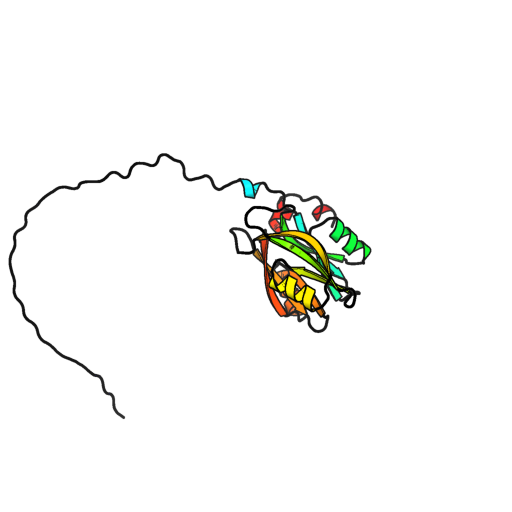19 1.00 98.12 81 GLY A N 1
ATOM 599 C CA . GLY A 1 81 ? 14.249 8.523 -4.771 1.00 98.12 81 GLY A CA 1
ATOM 600 C C . GLY A 1 81 ? 12.757 8.503 -5.112 1.00 98.12 81 GLY A C 1
ATOM 601 O O . GLY A 1 81 ? 12.365 9.060 -6.138 1.00 98.12 81 GLY A O 1
ATOM 602 N N . TYR A 1 82 ? 11.911 7.895 -4.277 1.00 98.56 82 TYR A N 1
ATOM 603 C CA . TYR A 1 82 ? 10.464 7.972 -4.456 1.00 98.56 82 TYR A CA 1
ATOM 604 C C . TYR A 1 82 ? 9.962 9.356 -4.061 1.00 98.56 82 TYR A C 1
ATOM 606 O O . TYR A 1 82 ? 10.421 9.970 -3.093 1.00 98.56 82 TYR A O 1
ATOM 614 N N . VAL A 1 83 ? 8.940 9.814 -4.773 1.00 98.25 83 VAL A N 1
ATOM 615 C CA . VAL A 1 83 ? 8.267 11.083 -4.512 1.00 98.25 83 VAL A CA 1
ATOM 616 C C . VAL A 1 83 ? 6.924 10.802 -3.863 1.00 98.25 83 VAL A C 1
ATOM 618 O O . VAL A 1 83 ? 6.210 9.884 -4.263 1.00 98.25 83 VAL A O 1
ATOM 621 N N . PHE A 1 84 ? 6.578 11.588 -2.845 1.00 97.56 84 PHE A N 1
ATOM 622 C CA . PHE A 1 84 ? 5.257 11.496 -2.241 1.00 97.56 84 PHE A CA 1
ATOM 623 C C . PHE A 1 84 ? 4.169 11.763 -3.288 1.00 97.56 84 PHE A C 1
ATOM 625 O O . PHE A 1 84 ? 4.244 12.739 -4.035 1.00 97.56 84 PHE A O 1
ATOM 632 N N . ALA A 1 85 ? 3.142 10.918 -3.300 1.00 96.56 85 ALA A N 1
ATOM 633 C CA . ALA A 1 85 ? 2.006 11.045 -4.198 1.00 96.56 85 ALA A CA 1
ATOM 634 C C . ALA A 1 85 ? 0.734 11.486 -3.464 1.00 96.56 85 ALA A C 1
ATOM 636 O O . ALA A 1 85 ? 0.077 12.431 -3.908 1.00 96.56 85 ALA A O 1
ATOM 637 N N . ARG A 1 86 ? 0.350 10.790 -2.381 1.00 95.19 86 ARG A N 1
ATOM 638 C CA . ARG A 1 86 ? -0.883 11.071 -1.616 1.00 95.19 86 ARG A CA 1
ATOM 639 C C . ARG A 1 86 ? -0.966 10.338 -0.282 1.00 95.19 86 ARG A C 1
ATOM 641 O O . ARG A 1 86 ? -0.225 9.396 -0.031 1.00 95.19 86 ARG A O 1
ATOM 648 N N . VAL A 1 87 ? -1.921 10.750 0.549 1.00 97.25 87 VAL A N 1
ATOM 649 C CA . VAL A 1 87 ? -2.391 9.962 1.694 1.00 97.25 87 VAL A CA 1
ATOM 650 C C . VAL A 1 87 ? -3.493 9.024 1.200 1.00 97.25 87 VAL A C 1
ATOM 652 O O . VAL A 1 87 ? -4.507 9.482 0.679 1.00 97.25 87 VAL A O 1
ATOM 655 N N . GLU A 1 88 ? -3.295 7.717 1.344 1.00 97.69 88 GLU A N 1
ATOM 656 C CA . GLU A 1 88 ? -4.272 6.699 0.939 1.00 97.69 88 GLU A CA 1
ATOM 657 C C . GLU A 1 88 ? -5.351 6.482 1.997 1.00 97.69 88 GLU A C 1
ATOM 659 O O . GLU A 1 88 ? -6.515 6.239 1.691 1.00 97.69 88 GLU A O 1
ATOM 664 N N . GLY A 1 89 ? -4.971 6.590 3.263 1.00 97.25 89 GLY A N 1
ATOM 665 C CA . GLY A 1 89 ? -5.856 6.336 4.383 1.00 97.25 89 GLY A CA 1
ATOM 666 C C . GLY A 1 89 ? -5.118 6.440 5.701 1.00 97.25 89 GLY A C 1
ATOM 667 O O . GLY A 1 89 ? -4.035 7.016 5.786 1.00 97.25 89 GLY A O 1
ATOM 668 N N . CYS A 1 90 ? -5.720 5.863 6.725 1.00 96.44 90 CYS A N 1
ATOM 669 C CA . CYS A 1 90 ? -5.271 5.954 8.101 1.00 96.44 90 CYS A CA 1
ATOM 670 C C . CYS A 1 90 ? -5.286 4.573 8.746 1.00 96.44 90 CYS A C 1
ATOM 672 O O . CYS A 1 90 ? -6.303 3.871 8.705 1.00 96.44 90 CYS A O 1
ATOM 674 N N . VAL A 1 91 ? -4.167 4.198 9.357 1.00 97.81 91 VAL A N 1
ATOM 675 C CA . VAL A 1 91 ? -3.969 2.898 10.009 1.00 97.81 91 VAL A CA 1
ATOM 676 C C . VAL A 1 91 ? -3.695 3.083 11.494 1.00 97.81 91 VAL A C 1
ATOM 678 O O . VAL A 1 91 ? -3.246 4.146 11.931 1.00 97.81 91 VAL A O 1
ATOM 681 N N . PHE A 1 92 ? -3.931 2.038 12.283 1.00 96.50 92 PHE A N 1
ATOM 682 C CA . PHE A 1 92 ? -3.472 2.044 13.666 1.00 96.50 92 PHE A CA 1
ATOM 683 C C . PHE A 1 92 ? -1.955 1.791 13.711 1.00 96.50 92 PHE A C 1
ATOM 685 O O . PHE A 1 92 ? -1.484 0.856 13.057 1.00 96.50 92 PHE A O 1
ATOM 692 N N . PRO A 1 93 ? -1.179 2.561 14.493 1.00 95.31 93 PRO A N 1
ATOM 693 C CA . PRO A 1 93 ? 0.260 2.338 14.654 1.00 95.31 93 PRO A CA 1
ATOM 694 C C . PRO A 1 93 ? 0.576 1.099 15.500 1.00 95.31 93 PRO A C 1
ATOM 696 O O . PRO A 1 93 ? 1.656 0.522 15.399 1.00 95.31 93 PRO A O 1
ATOM 699 N N . THR A 1 94 ? -0.360 0.684 16.353 1.00 95.62 94 THR A N 1
ATOM 700 C CA . THR A 1 94 ? -0.242 -0.475 17.240 1.00 95.62 94 THR A CA 1
ATOM 701 C C . THR A 1 94 ? -1.463 -1.371 17.098 1.00 95.62 94 THR A C 1
ATOM 703 O O . THR A 1 94 ? -2.549 -0.903 16.752 1.00 95.62 94 THR A O 1
ATOM 706 N N . GLN A 1 95 ? -1.285 -2.667 17.365 1.00 96.88 95 GLN A N 1
ATOM 707 C CA . GLN A 1 95 ? -2.354 -3.645 17.213 1.00 96.88 95 GLN A CA 1
ATOM 708 C C . GLN A 1 95 ? -3.546 -3.298 18.108 1.00 96.88 95 GLN A C 1
ATOM 710 O O . GLN A 1 95 ? -3.398 -3.162 19.321 1.00 96.88 95 GLN A O 1
ATOM 715 N N . GLN A 1 96 ? -4.726 -3.209 17.499 1.00 96.25 96 GLN A N 1
ATOM 716 C CA . GLN A 1 96 ? -6.001 -3.044 18.194 1.00 96.25 96 GLN A CA 1
ATOM 717 C C . GLN A 1 96 ? -6.821 -4.342 18.133 1.00 96.25 96 GLN A C 1
ATOM 719 O O . GLN A 1 96 ? -6.619 -5.154 17.217 1.00 96.25 96 GLN A O 1
ATOM 724 N N . PRO A 1 97 ? -7.772 -4.563 19.059 1.00 95.38 97 PRO A N 1
ATOM 725 C CA . PRO A 1 97 ? -8.717 -5.669 18.954 1.00 95.38 97 PRO A CA 1
ATOM 726 C C . PRO A 1 97 ? -9.399 -5.710 17.578 1.00 95.38 97 PRO A C 1
ATOM 728 O O . PRO A 1 97 ? -9.882 -4.698 17.079 1.00 95.38 97 PRO A O 1
ATOM 731 N N . GLY A 1 98 ? -9.420 -6.889 16.951 1.00 96.50 98 GLY A N 1
ATOM 732 C CA . GLY A 1 98 ? -10.050 -7.088 15.641 1.00 96.50 98 GLY A CA 1
ATOM 733 C C . GLY A 1 98 ? -9.253 -6.574 14.436 1.00 96.50 98 GLY A C 1
ATOM 734 O O . GLY A 1 98 ? -9.779 -6.600 13.327 1.00 96.50 98 GLY A O 1
ATOM 735 N N . THR A 1 99 ? -8.002 -6.141 14.621 1.00 98.56 99 THR A N 1
ATOM 736 C CA . THR A 1 99 ? -7.121 -5.716 13.519 1.00 98.56 99 THR A CA 1
ATOM 737 C C . THR A 1 99 ? -6.060 -6.760 13.174 1.00 98.56 99 THR A C 1
ATOM 739 O O . THR A 1 99 ? -5.657 -7.572 14.012 1.00 98.56 99 THR A O 1
ATOM 742 N N . VAL A 1 100 ? -5.597 -6.723 11.926 1.00 98.81 100 VAL A N 1
ATOM 743 C CA . VAL A 1 100 ? -4.502 -7.540 11.386 1.00 98.81 100 VAL A CA 1
ATOM 744 C C . VAL A 1 100 ? -3.354 -6.637 10.922 1.00 98.81 100 VAL A C 1
ATOM 746 O O . VAL A 1 100 ? -3.600 -5.478 10.577 1.00 98.81 100 VAL A O 1
ATOM 749 N N . PRO A 1 101 ? -2.098 -7.119 10.932 1.00 98.81 101 PRO A N 1
ATOM 750 C CA . PRO A 1 101 ? -0.965 -6.338 10.446 1.00 98.81 101 PRO A CA 1
ATOM 751 C C . PRO A 1 101 ? -1.068 -6.074 8.938 1.00 98.81 101 PRO A C 1
ATOM 753 O O . PRO A 1 101 ? -1.283 -6.994 8.154 1.00 98.81 101 PRO A O 1
ATOM 756 N N . LEU A 1 102 ? -0.836 -4.826 8.542 1.00 98.88 102 LEU A N 1
ATOM 757 C CA . LEU A 1 102 ? -0.523 -4.429 7.175 1.00 98.88 102 LEU A CA 1
ATOM 758 C C . LEU A 1 102 ? 0.989 -4.535 6.997 1.00 98.88 102 LEU A C 1
ATOM 760 O O . LEU A 1 102 ? 1.747 -3.820 7.651 1.00 98.88 102 LEU A O 1
ATOM 764 N N . LYS A 1 103 ? 1.432 -5.468 6.166 1.00 98.94 103 LYS A N 1
ATOM 765 C CA . LYS A 1 103 ? 2.836 -5.836 5.996 1.00 98.94 103 LYS A CA 1
ATOM 766 C C . LYS A 1 103 ? 3.353 -5.334 4.658 1.00 98.94 103 LYS A C 1
ATOM 768 O O . LYS A 1 103 ? 2.693 -5.516 3.642 1.00 98.94 103 LYS A O 1
ATOM 773 N N . LEU A 1 104 ? 4.546 -4.758 4.668 1.00 98.88 104 LEU A N 1
ATOM 774 C CA . LEU A 1 104 ? 5.317 -4.437 3.475 1.00 98.88 104 LEU A CA 1
ATOM 775 C C . LEU A 1 104 ? 6.292 -5.576 3.176 1.00 98.88 104 LEU A C 1
ATOM 777 O O . LEU A 1 104 ? 7.001 -6.055 4.071 1.00 98.88 104 LEU A O 1
ATOM 781 N N . TYR A 1 105 ? 6.370 -5.948 1.906 1.00 98.88 105 TYR A N 1
ATOM 782 C CA . TYR A 1 105 ? 7.355 -6.862 1.357 1.00 98.88 105 TYR A CA 1
ATOM 783 C C . TYR A 1 105 ? 8.142 -6.208 0.214 1.00 98.88 105 TYR A C 1
ATOM 785 O O . TYR A 1 105 ? 7.642 -5.307 -0.452 1.00 98.88 105 TYR A O 1
ATOM 793 N N . TRP A 1 106 ? 9.361 -6.691 -0.021 1.00 98.69 106 TRP A N 1
ATOM 794 C CA . TRP A 1 106 ? 10.290 -6.187 -1.035 1.00 98.69 106 TRP A CA 1
ATOM 795 C C . TRP A 1 106 ? 10.770 -7.307 -1.958 1.00 98.69 106 TRP A C 1
ATOM 797 O O . TRP A 1 106 ? 11.234 -8.342 -1.470 1.00 98.69 106 TRP A O 1
ATOM 807 N N . HIS A 1 107 ? 10.726 -7.092 -3.272 1.00 98.69 107 HIS A N 1
ATOM 808 C CA . HIS A 1 107 ? 11.296 -8.019 -4.250 1.00 98.69 107 HIS A CA 1
ATOM 809 C C . HIS A 1 107 ? 12.572 -7.440 -4.886 1.00 98.69 107 HIS A C 1
ATOM 811 O O . HIS A 1 107 ? 12.490 -6.582 -5.768 1.00 98.69 107 HIS A O 1
ATOM 817 N N . PRO A 1 108 ? 13.776 -7.931 -4.530 1.00 97.50 108 PRO A N 1
ATOM 818 C CA . PRO A 1 108 ? 15.031 -7.327 -4.982 1.00 97.50 108 PRO A CA 1
ATOM 819 C C . PRO A 1 108 ? 15.259 -7.433 -6.493 1.00 97.50 108 PRO A C 1
ATOM 821 O O . PRO A 1 108 ? 15.893 -6.559 -7.064 1.00 97.50 108 PRO A O 1
ATOM 824 N N . GLY A 1 109 ? 14.743 -8.479 -7.149 1.00 97.81 109 GLY A N 1
ATOM 825 C CA . GLY A 1 109 ? 14.905 -8.657 -8.598 1.00 97.81 109 GLY A CA 1
ATOM 826 C C . GLY A 1 109 ? 13.976 -7.789 -9.452 1.00 97.81 109 GLY A C 1
ATOM 827 O O . GLY A 1 109 ? 14.241 -7.618 -10.634 1.00 97.81 109 GLY A O 1
ATOM 828 N N . ARG A 1 110 ? 12.899 -7.264 -8.857 1.00 97.88 110 ARG A N 1
ATOM 829 C CA . ARG A 1 110 ? 11.925 -6.372 -9.513 1.00 97.88 110 ARG A CA 1
ATOM 830 C C . ARG A 1 110 ? 12.121 -4.923 -9.088 1.00 97.88 110 ARG A C 1
ATOM 832 O O . ARG A 1 110 ? 11.620 -4.027 -9.741 1.00 97.88 110 ARG A O 1
ATOM 839 N N . GLU A 1 111 ? 12.849 -4.723 -7.991 1.00 97.88 111 GLU A N 1
ATOM 840 C CA . GLU A 1 111 ? 12.889 -3.464 -7.261 1.00 97.88 111 GLU A CA 1
ATOM 841 C C . GLU A 1 111 ? 11.489 -2.962 -6.857 1.00 97.88 111 GLU A C 1
ATOM 843 O O . GLU A 1 111 ? 11.227 -1.763 -6.881 1.00 97.88 111 GLU A O 1
ATOM 848 N N . ASP A 1 112 ? 10.622 -3.898 -6.453 1.00 98.69 112 ASP A N 1
ATOM 849 C CA . ASP A 1 112 ? 9.183 -3.684 -6.252 1.00 98.69 112 ASP A CA 1
ATOM 850 C C . ASP A 1 112 ? 8.752 -3.812 -4.787 1.00 98.69 112 ASP A C 1
ATOM 852 O O . ASP A 1 112 ? 9.252 -4.676 -4.044 1.00 98.69 112 ASP A O 1
ATOM 856 N N . ASN A 1 113 ? 7.784 -2.987 -4.390 1.00 98.69 113 ASN A N 1
ATOM 857 C CA . ASN A 1 113 ? 7.159 -3.007 -3.075 1.00 98.69 113 ASN A CA 1
ATOM 858 C C . ASN A 1 113 ? 5.766 -3.633 -3.128 1.00 98.69 113 ASN A C 1
ATOM 860 O O . ASN A 1 113 ? 4.937 -3.319 -3.968 1.00 98.69 113 ASN A O 1
ATOM 864 N N . PHE A 1 114 ? 5.452 -4.466 -2.137 1.00 98.75 114 PHE A N 1
ATOM 865 C CA . PHE A 1 114 ? 4.126 -5.059 -2.016 1.00 98.75 114 PHE A CA 1
ATOM 866 C C . PHE A 1 114 ? 3.588 -4.952 -0.589 1.00 98.75 114 PHE A C 1
ATOM 868 O O . PHE A 1 114 ? 4.070 -5.616 0.332 1.00 98.75 114 PHE A O 1
ATOM 875 N N . THR A 1 115 ? 2.557 -4.125 -0.412 1.00 98.75 115 THR A N 1
ATOM 876 C CA . THR A 1 115 ? 1.863 -3.937 0.867 1.00 98.75 115 THR A CA 1
ATOM 877 C C . THR A 1 115 ? 0.578 -4.776 0.916 1.00 98.75 115 THR A C 1
ATOM 879 O O . THR A 1 115 ? -0.316 -4.609 0.093 1.00 98.75 115 THR A O 1
ATOM 882 N N . THR A 1 116 ? 0.4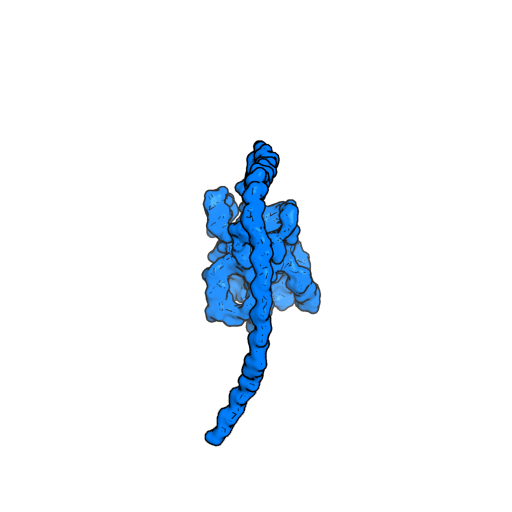56 -5.685 1.887 1.00 98.81 116 THR A N 1
ATOM 883 C CA . THR A 1 116 ? -0.672 -6.629 2.012 1.00 98.81 116 THR A CA 1
ATOM 884 C C . THR A 1 116 ? -1.060 -6.882 3.465 1.00 98.81 116 THR A C 1
ATOM 886 O O . THR A 1 116 ? -0.224 -6.817 4.363 1.00 98.81 116 THR A O 1
ATOM 889 N N . ALA A 1 117 ? -2.339 -7.166 3.707 1.00 98.75 117 ALA A N 1
ATOM 890 C CA . ALA A 1 117 ? -2.860 -7.564 5.020 1.00 98.75 117 ALA A CA 1
ATOM 891 C C . ALA A 1 117 ? -3.636 -8.896 4.970 1.00 98.75 117 ALA A C 1
ATOM 893 O O . ALA A 1 117 ? -4.195 -9.336 5.977 1.00 98.75 117 ALA A O 1
ATOM 894 N N . THR A 1 118 ? -3.669 -9.559 3.808 1.00 98.69 118 THR A N 1
ATOM 895 C CA . THR A 1 118 ? -4.384 -10.826 3.619 1.00 98.69 118 THR A CA 1
ATOM 896 C C . THR A 1 118 ? -3.433 -12.022 3.631 1.00 98.69 118 THR A C 1
ATOM 898 O O . THR A 1 118 ? -2.360 -11.952 3.035 1.00 98.69 118 THR A O 1
ATOM 901 N N . PRO A 1 119 ? -3.842 -13.180 4.190 1.00 98.38 119 PRO A N 1
ATOM 902 C CA . PRO A 1 119 ? -3.040 -14.403 4.115 1.00 98.38 119 PRO A CA 1
ATOM 903 C C . PRO A 1 119 ? -2.684 -14.813 2.679 1.00 98.38 119 PRO A C 1
ATOM 905 O O . PRO A 1 119 ? -1.579 -15.281 2.429 1.00 98.38 119 PRO A O 1
ATOM 908 N N . LEU A 1 120 ? -3.602 -14.600 1.727 1.00 98.25 120 LEU A N 1
ATOM 909 C CA . LEU A 1 120 ? -3.355 -14.876 0.311 1.00 98.25 120 LEU A CA 1
ATOM 910 C C . LEU A 1 120 ? -2.288 -13.945 -0.278 1.00 98.25 120 LEU A C 1
ATOM 912 O O . LEU A 1 120 ? -1.466 -14.395 -1.074 1.00 98.25 120 LEU A O 1
ATOM 916 N N . GLY A 1 121 ? -2.290 -12.662 0.090 1.00 98.31 121 GLY A N 1
ATOM 917 C CA . GLY A 1 121 ? -1.254 -11.737 -0.343 1.00 98.31 121 GLY A CA 1
ATOM 918 C C . GLY A 1 121 ? 0.108 -12.096 0.240 1.00 98.31 121 GLY A C 1
ATOM 919 O O . GLY A 1 121 ? 1.069 -12.188 -0.513 1.00 98.31 121 GLY A O 1
ATOM 920 N N . GLU A 1 122 ? 0.185 -12.429 1.530 1.00 98.56 122 GLU A N 1
ATOM 921 C CA . GLU A 1 122 ? 1.432 -12.907 2.148 1.00 98.56 122 GLU A CA 1
ATOM 922 C C . GLU A 1 122 ? 1.962 -14.186 1.486 1.00 98.56 122 GLU A C 1
ATOM 924 O O . GLU A 1 122 ? 3.161 -14.306 1.232 1.00 98.56 122 GLU A O 1
ATOM 929 N N . GLN A 1 123 ? 1.072 -15.130 1.173 1.00 98.50 123 GLN A N 1
ATOM 930 C CA . GLN A 1 123 ? 1.432 -16.345 0.448 1.00 98.50 123 GLN A CA 1
ATOM 931 C C . GLN A 1 123 ? 1.938 -16.021 -0.962 1.00 98.50 123 GLN A C 1
ATOM 933 O O . GLN A 1 123 ? 3.003 -16.490 -1.346 1.00 98.50 123 GLN A O 1
ATOM 938 N N . THR A 1 124 ? 1.225 -15.169 -1.705 1.00 97.12 124 THR A N 1
ATOM 939 C CA . THR A 1 124 ? 1.623 -14.756 -3.061 1.00 97.12 124 THR A CA 1
ATOM 940 C C . THR A 1 124 ? 2.986 -14.069 -3.048 1.00 97.12 124 THR A C 1
ATOM 942 O O . THR A 1 124 ? 3.813 -14.350 -3.909 1.00 97.12 124 THR A O 1
ATOM 945 N N . ALA A 1 125 ? 3.239 -13.207 -2.056 1.00 98.19 125 ALA A N 1
ATOM 946 C CA . ALA A 1 125 ? 4.525 -12.551 -1.850 1.00 98.19 125 ALA A CA 1
ATOM 947 C C . ALA A 1 125 ? 5.646 -13.594 -1.705 1.00 98.19 125 ALA A C 1
ATOM 949 O O . ALA A 1 125 ? 6.629 -13.555 -2.445 1.00 98.19 125 ALA A O 1
ATOM 950 N N . ALA A 1 126 ? 5.471 -14.558 -0.796 1.00 98.12 126 ALA A N 1
ATOM 951 C CA . ALA A 1 126 ? 6.454 -15.608 -0.546 1.00 98.12 126 ALA A CA 1
ATOM 952 C C . ALA A 1 126 ? 6.689 -16.503 -1.775 1.00 98.12 126 ALA A C 1
ATOM 954 O O . ALA A 1 126 ? 7.840 -16.770 -2.124 1.00 98.12 126 ALA A O 1
ATOM 955 N N . ASP A 1 127 ? 5.618 -16.918 -2.454 1.00 98.31 127 ASP A N 1
ATOM 956 C CA . ASP A 1 127 ? 5.668 -17.830 -3.603 1.00 98.31 127 ASP A CA 1
ATOM 957 C C . ASP A 1 127 ? 6.449 -17.245 -4.789 1.00 98.31 127 ASP A C 1
ATOM 959 O O . ASP A 1 127 ? 7.040 -17.992 -5.571 1.00 98.31 127 ASP A O 1
ATOM 963 N N . VAL A 1 128 ? 6.483 -15.914 -4.916 1.00 97.25 128 VAL A N 1
ATOM 964 C CA . VAL A 1 128 ? 7.188 -15.218 -6.005 1.00 97.25 128 VAL A CA 1
ATOM 965 C C . VAL A 1 128 ? 8.426 -14.451 -5.534 1.00 97.25 128 VAL A C 1
ATOM 967 O O . VAL A 1 128 ? 8.960 -13.646 -6.285 1.00 97.25 128 VAL A O 1
ATOM 970 N N . GLY A 1 129 ? 8.917 -14.720 -4.319 1.00 98.25 129 GLY A N 1
ATOM 971 C CA . GLY A 1 129 ? 10.232 -14.261 -3.859 1.00 98.25 129 GLY A CA 1
ATOM 972 C C . GLY A 1 129 ? 10.281 -12.874 -3.213 1.00 98.25 129 GLY A C 1
ATOM 973 O O . GLY A 1 129 ? 11.372 -12.337 -3.017 1.00 98.25 129 GLY A O 1
ATOM 974 N N . TYR A 1 130 ? 9.140 -12.285 -2.854 1.00 98.75 130 TYR A N 1
ATOM 975 C CA . TYR A 1 130 ? 9.130 -11.090 -2.013 1.00 98.75 130 TYR A CA 1
ATOM 976 C C . TYR A 1 130 ? 9.547 -11.444 -0.583 1.00 98.75 130 TYR A C 1
ATOM 978 O O . TYR A 1 130 ? 9.099 -12.428 0.009 1.00 98.75 130 TYR A O 1
ATOM 986 N N . LEU A 1 131 ? 10.377 -10.589 0.004 1.00 98.75 131 LEU A N 1
ATOM 987 C CA . LEU A 1 131 ? 10.891 -10.730 1.359 1.00 98.75 131 LEU A CA 1
ATOM 988 C C . LEU A 1 131 ? 10.147 -9.787 2.295 1.00 98.75 131 LEU A C 1
ATOM 990 O O . LEU A 1 131 ? 9.975 -8.609 1.985 1.00 98.75 131 LEU A O 1
ATOM 994 N N . PHE A 1 132 ? 9.728 -10.289 3.457 1.00 98.69 132 PHE A N 1
ATOM 995 C CA . PHE A 1 132 ? 9.102 -9.449 4.476 1.00 98.69 132 PHE A CA 1
ATOM 996 C C . PHE A 1 132 ? 10.051 -8.318 4.890 1.00 98.69 132 PHE A C 1
ATOM 998 O O . PHE A 1 132 ? 11.185 -8.574 5.299 1.00 98.69 132 PHE A O 1
ATOM 1005 N N . ALA A 1 133 ? 9.572 -7.077 4.805 1.00 98.31 133 ALA A N 1
ATOM 1006 C CA . ALA A 1 133 ? 10.340 -5.891 5.161 1.00 98.31 133 ALA A CA 1
ATOM 1007 C C . ALA A 1 133 ? 9.928 -5.349 6.533 1.00 98.31 133 ALA A C 1
ATOM 1009 O O . ALA A 1 133 ? 10.785 -5.161 7.401 1.00 98.31 133 ALA A O 1
ATOM 1010 N N . ARG A 1 134 ? 8.631 -5.072 6.738 1.00 98.19 134 ARG A N 1
ATOM 1011 C CA . ARG A 1 134 ? 8.107 -4.515 7.999 1.00 98.19 134 ARG A CA 1
ATOM 1012 C C . ARG A 1 134 ? 6.587 -4.593 8.116 1.00 98.19 134 ARG A C 1
ATOM 1014 O O . ARG A 1 134 ? 5.885 -4.854 7.147 1.00 98.19 134 ARG A O 1
ATOM 1021 N N . VAL A 1 135 ? 6.085 -4.320 9.319 1.00 98.81 135 VAL A N 1
ATOM 1022 C CA . VAL A 1 135 ? 4.676 -3.967 9.546 1.00 98.81 135 VAL A CA 1
ATOM 1023 C C . VAL A 1 135 ? 4.542 -2.454 9.389 1.00 98.81 135 VAL A C 1
ATOM 1025 O O . VAL A 1 135 ? 5.241 -1.710 10.073 1.00 98.81 135 VAL A O 1
ATOM 1028 N N . GLU A 1 136 ? 3.660 -2.015 8.497 1.00 98.56 136 GLU A N 1
ATOM 1029 C CA . GLU A 1 136 ? 3.357 -0.600 8.259 1.00 98.56 136 GLU A CA 1
ATOM 1030 C C . GLU A 1 136 ? 2.279 -0.066 9.205 1.00 98.56 136 GLU A C 1
ATOM 1032 O O . GLU A 1 136 ? 2.254 1.115 9.528 1.00 98.56 136 GLU A O 1
ATOM 1037 N N . GLY A 1 137 ? 1.406 -0.939 9.698 1.00 98.38 137 GLY A N 1
ATOM 1038 C CA . GLY A 1 137 ? 0.370 -0.596 10.664 1.00 98.38 137 GLY A CA 1
ATOM 1039 C C . GLY A 1 137 ? -0.610 -1.743 10.840 1.00 98.38 137 GLY A C 1
ATOM 1040 O O . GLY A 1 137 ? -0.314 -2.881 10.476 1.00 98.38 137 GLY A O 1
ATOM 1041 N N . TYR A 1 138 ? -1.784 -1.447 11.384 1.00 98.69 138 TYR A N 1
ATOM 1042 C CA . TYR A 1 138 ? -2.841 -2.429 11.600 1.00 98.69 138 TYR A CA 1
ATOM 1043 C C . TYR A 1 138 ? -4.163 -1.933 11.019 1.00 98.69 138 TYR A C 1
ATOM 1045 O O . TYR A 1 138 ? -4.530 -0.765 11.175 1.00 98.69 138 TYR A O 1
ATOM 1053 N N . VAL A 1 139 ? -4.867 -2.834 10.336 1.00 98.81 139 VAL A N 1
ATOM 1054 C CA . VAL A 1 139 ? -6.099 -2.559 9.583 1.00 98.81 139 VAL A CA 1
ATOM 1055 C C . VAL A 1 139 ? -7.187 -3.552 9.960 1.00 98.81 139 VAL A C 1
ATOM 1057 O O . VAL A 1 139 ? -6.899 -4.633 10.478 1.00 98.81 139 VAL A O 1
ATOM 1060 N N . PHE A 1 140 ? -8.449 -3.217 9.702 1.00 98.75 140 PHE A N 1
ATOM 1061 C CA . PHE A 1 140 ? -9.522 -4.187 9.894 1.00 98.75 140 PHE A CA 1
ATOM 1062 C C . PHE A 1 140 ? -9.551 -5.177 8.719 1.00 98.75 140 PHE A C 1
ATOM 1064 O O . PHE A 1 140 ? -9.522 -4.744 7.567 1.00 98.75 140 PHE A O 1
ATOM 1071 N N . PRO A 1 141 ? -9.646 -6.496 8.961 1.00 98.62 141 PRO A N 1
ATOM 1072 C CA . PRO A 1 141 ? -9.773 -7.485 7.888 1.00 98.62 141 PRO A CA 1
ATOM 1073 C C . PRO A 1 141 ? -11.179 -7.498 7.260 1.00 98.62 141 PRO A C 1
ATOM 1075 O O . PRO A 1 141 ? -11.373 -8.019 6.166 1.00 98.62 141 PRO A O 1
ATOM 1078 N N . THR A 1 142 ? -12.174 -6.925 7.944 1.00 98.38 142 THR A N 1
ATOM 1079 C CA . THR A 1 142 ? -13.566 -6.805 7.491 1.00 98.38 142 THR A CA 1
ATOM 1080 C C . THR A 1 142 ? -14.056 -5.369 7.643 1.00 98.38 142 THR A C 1
ATOM 1082 O O . THR A 1 142 ? -13.537 -4.615 8.467 1.00 98.38 142 THR A O 1
ATOM 1085 N N . GLN A 1 143 ? -15.058 -4.980 6.849 1.00 98.31 143 GLN A N 1
ATOM 1086 C CA . GLN A 1 143 ? -15.570 -3.613 6.870 1.00 98.31 143 GLN A CA 1
ATOM 1087 C C . GLN A 1 143 ? -16.124 -3.248 8.250 1.00 98.31 143 GLN A C 1
ATOM 1089 O O . GLN A 1 143 ? -16.886 -4.012 8.842 1.00 98.31 143 GLN A O 1
ATOM 1094 N N . GLN A 1 144 ? -15.758 -2.060 8.727 1.00 97.81 144 GLN A N 1
ATOM 1095 C CA . GLN A 1 144 ? -16.243 -1.470 9.972 1.00 97.81 144 GLN A CA 1
ATOM 1096 C C . GLN A 1 144 ? -16.923 -0.126 9.670 1.00 97.81 144 GLN A C 1
ATOM 1098 O O . GLN A 1 144 ? -16.674 0.474 8.620 1.00 97.81 144 GLN A O 1
ATOM 1103 N N . PRO A 1 145 ? -17.789 0.384 10.561 1.00 95.75 145 PRO A N 1
ATOM 1104 C CA . PRO A 1 145 ? -18.339 1.724 10.410 1.00 95.75 145 PRO A CA 1
ATOM 1105 C C . PRO A 1 145 ? -17.232 2.778 10.259 1.00 95.75 145 PRO A C 1
ATOM 1107 O O . PRO A 1 145 ? -16.289 2.820 11.044 1.00 95.75 145 PRO A O 1
ATOM 1110 N N . GLY A 1 146 ? -17.353 3.638 9.246 1.00 94.44 146 GLY A N 1
ATOM 1111 C CA . GLY A 1 146 ? -16.397 4.721 9.001 1.00 94.44 146 GLY A CA 1
ATOM 1112 C C . GLY A 1 146 ? -15.094 4.309 8.307 1.00 94.44 146 GLY A C 1
ATOM 1113 O O . GLY A 1 146 ? -14.227 5.166 8.151 1.00 94.44 146 GLY A O 1
ATOM 1114 N N . THR A 1 147 ? -14.950 3.053 7.868 1.00 97.94 147 THR A N 1
ATOM 1115 C CA . THR A 1 147 ? -13.785 2.598 7.094 1.00 97.94 147 THR A CA 1
ATOM 1116 C C . THR A 1 147 ? -14.087 2.435 5.605 1.00 97.94 147 THR A C 1
ATOM 1118 O O . THR A 1 147 ? -15.231 2.236 5.184 1.00 97.94 147 THR A O 1
ATOM 1121 N N . VAL A 1 148 ? -13.035 2.531 4.796 1.00 98.62 148 VAL A N 1
ATOM 1122 C CA . VAL A 1 148 ? -13.033 2.352 3.340 1.00 98.62 148 VAL A CA 1
ATOM 1123 C C . VAL A 1 148 ? -12.132 1.169 2.965 1.00 98.62 148 VAL A C 1
ATOM 1125 O O . VAL A 1 148 ? -11.195 0.863 3.709 1.00 98.62 148 VAL A O 1
ATOM 1128 N N . PRO A 1 149 ? -12.407 0.463 1.854 1.00 98.81 149 PRO A N 1
ATOM 1129 C CA . PRO A 1 149 ? -11.581 -0.662 1.430 1.00 98.81 149 PRO A CA 1
ATOM 1130 C C . PRO A 1 149 ? -10.186 -0.196 0.995 1.00 98.81 149 PRO A C 1
ATOM 1132 O O . PRO A 1 149 ? -10.056 0.719 0.188 1.00 98.81 149 PRO A O 1
ATOM 1135 N N . LEU A 1 150 ? -9.158 -0.885 1.481 1.00 98.88 150 LEU A N 1
ATOM 1136 C CA . LEU A 1 150 ? -7.794 -0.819 0.973 1.00 98.88 150 LEU A CA 1
ATOM 1137 C C . LEU A 1 150 ? -7.652 -1.880 -0.118 1.00 98.88 150 LEU A C 1
ATOM 1139 O O . LEU A 1 150 ? -7.703 -3.077 0.162 1.00 98.88 150 LEU A O 1
ATOM 1143 N N . LYS A 1 151 ? -7.556 -1.448 -1.369 1.00 98.88 151 LYS A N 1
ATOM 1144 C CA . LYS A 1 151 ? -7.584 -2.302 -2.557 1.00 98.88 151 LYS A CA 1
ATOM 1145 C C . LYS A 1 151 ? -6.184 -2.464 -3.126 1.00 98.88 151 LYS A C 1
ATOM 1147 O O . LYS A 1 151 ? -5.465 -1.483 -3.277 1.00 98.88 151 LYS A O 1
ATOM 1152 N N . LEU A 1 152 ? -5.840 -3.691 -3.488 1.00 98.88 152 LEU A N 1
ATOM 1153 C CA . LEU A 1 152 ? -4.654 -4.011 -4.264 1.00 98.88 152 LEU A CA 1
ATOM 1154 C C . LEU A 1 152 ? -5.004 -4.085 -5.748 1.00 98.88 152 LEU A C 1
ATOM 1156 O O . LEU A 1 152 ? -5.986 -4.728 -6.138 1.00 98.88 152 LEU A O 1
ATOM 1160 N N . TYR A 1 153 ? -4.129 -3.513 -6.560 1.00 98.88 153 TYR A N 1
ATOM 1161 C CA . TYR A 1 153 ? -4.105 -3.651 -8.001 1.00 98.88 153 TYR A CA 1
ATOM 1162 C C . TYR A 1 153 ? -2.744 -4.172 -8.482 1.00 98.88 153 TYR A C 1
ATOM 1164 O O . TYR A 1 153 ? -1.724 -3.939 -7.841 1.00 98.88 153 TYR A O 1
ATOM 1172 N N . TRP A 1 154 ? -2.736 -4.857 -9.625 1.00 98.69 154 TRP A N 1
ATOM 1173 C CA . TRP A 1 154 ? -1.547 -5.451 -10.240 1.00 98.69 154 TRP A CA 1
ATOM 1174 C C . TRP A 1 154 ? -1.349 -4.942 -11.667 1.00 98.69 154 TRP A C 1
ATOM 1176 O O . TRP A 1 154 ? -2.303 -4.944 -12.452 1.00 98.69 154 TRP A O 1
ATOM 1186 N N . HIS A 1 155 ? -0.120 -4.566 -12.027 1.00 98.62 155 HIS A N 1
ATOM 1187 C CA . HIS A 1 155 ? 0.242 -4.214 -13.400 1.00 98.62 155 HIS A CA 1
ATOM 1188 C C . HIS A 1 155 ? 1.234 -5.234 -13.988 1.00 98.62 155 HIS A C 1
ATOM 1190 O O . HIS A 1 155 ? 2.427 -5.188 -13.682 1.00 98.62 155 HIS A O 1
ATOM 1196 N N . PRO A 1 156 ? 0.804 -6.131 -14.899 1.00 96.94 156 PRO A N 1
ATOM 1197 C CA . PRO A 1 156 ? 1.654 -7.220 -15.386 1.00 96.94 156 PRO A CA 1
ATOM 1198 C C . PRO A 1 156 ? 2.863 -6.742 -16.195 1.00 96.94 156 PRO A C 1
ATOM 1200 O O . PRO A 1 156 ? 3.894 -7.397 -16.167 1.00 96.94 156 PRO A O 1
ATOM 1203 N N . GLY A 1 157 ? 2.764 -5.607 -16.897 1.00 97.88 157 GLY A N 1
ATOM 1204 C CA . GLY A 1 157 ? 3.883 -5.065 -17.680 1.00 97.88 157 GLY A CA 1
ATOM 1205 C C . GLY A 1 157 ? 4.977 -4.398 -16.842 1.00 97.88 157 GLY A C 1
ATOM 1206 O O . GLY A 1 157 ? 6.076 -4.204 -17.342 1.00 97.88 157 GLY A O 1
ATOM 1207 N N . ARG A 1 158 ? 4.666 -4.053 -15.587 1.00 98.00 158 ARG A N 1
ATOM 1208 C CA . ARG A 1 158 ? 5.598 -3.455 -14.616 1.00 98.00 158 ARG A CA 1
ATOM 1209 C C . ARG A 1 158 ? 6.072 -4.477 -13.594 1.00 98.00 158 ARG A C 1
ATOM 1211 O O . ARG A 1 158 ? 7.062 -4.255 -12.922 1.00 98.00 158 ARG A O 1
ATOM 1218 N N . GLU A 1 159 ? 5.342 -5.586 -13.495 1.00 97.69 159 GLU A N 1
ATOM 1219 C CA . GLU A 1 159 ? 5.421 -6.513 -12.377 1.00 97.69 159 GLU A CA 1
ATOM 1220 C C . GLU A 1 159 ? 5.217 -5.820 -11.014 1.00 97.69 159 GLU A C 1
ATOM 1222 O O . GLU A 1 159 ? 5.819 -6.242 -10.028 1.00 97.69 159 GLU A O 1
ATOM 1227 N N . ASP A 1 160 ? 4.336 -4.803 -10.980 1.00 98.69 160 ASP A N 1
ATOM 1228 C CA . ASP A 1 160 ? 4.156 -3.887 -9.841 1.00 98.69 160 ASP A CA 1
ATOM 1229 C C . ASP A 1 160 ? 2.807 -4.004 -9.123 1.00 98.69 160 ASP A C 1
ATOM 1231 O O . ASP A 1 160 ? 1.755 -4.278 -9.727 1.00 98.69 160 ASP A O 1
ATOM 1235 N N . ASN A 1 161 ? 2.859 -3.757 -7.811 1.00 98.62 161 ASN A N 1
ATOM 1236 C CA . ASN A 1 161 ? 1.729 -3.781 -6.893 1.00 98.62 161 ASN A CA 1
ATOM 1237 C C . ASN A 1 161 ? 1.326 -2.368 -6.467 1.00 98.62 161 ASN A C 1
ATOM 1239 O O . ASN A 1 161 ? 2.074 -1.660 -5.807 1.00 98.62 161 ASN A O 1
ATOM 1243 N N . PHE A 1 162 ? 0.063 -2.002 -6.685 1.00 98.75 162 PHE A N 1
ATOM 1244 C CA . PHE A 1 162 ? -0.469 -0.725 -6.217 1.00 98.75 162 PHE A CA 1
ATOM 1245 C C . PHE A 1 162 ? -1.574 -0.919 -5.178 1.00 98.75 162 PHE A C 1
ATOM 1247 O O . PHE A 1 162 ? -2.666 -1.396 -5.489 1.00 98.75 162 PHE A O 1
ATOM 1254 N N . THR A 1 163 ? -1.303 -0.521 -3.933 1.00 98.69 163 THR A N 1
ATOM 1255 C CA . THR A 1 163 ? -2.281 -0.557 -2.837 1.00 98.69 163 THR A CA 1
ATOM 1256 C C . THR A 1 163 ? -2.854 0.838 -2.574 1.00 98.69 163 THR A C 1
ATOM 1258 O O . THR A 1 163 ? -2.130 1.759 -2.203 1.00 98.69 163 THR A O 1
ATOM 1261 N N . THR A 1 164 ? -4.167 1.006 -2.744 1.00 98.56 164 THR A N 1
ATOM 1262 C CA . THR A 1 164 ? -4.858 2.301 -2.629 1.00 98.56 164 THR A CA 1
ATOM 1263 C C . THR A 1 164 ? -6.197 2.183 -1.909 1.00 98.56 164 THR A C 1
ATOM 1265 O O . THR A 1 164 ? -6.897 1.177 -2.025 1.00 98.56 164 THR A O 1
ATOM 1268 N N . ALA A 1 165 ? -6.565 3.217 -1.156 1.00 98.50 165 ALA A N 1
ATOM 1269 C CA . ALA A 1 165 ? -7.875 3.346 -0.510 1.00 98.50 165 ALA A CA 1
ATOM 1270 C C . ALA A 1 165 ? -8.639 4.601 -0.976 1.00 98.50 165 ALA A C 1
ATOM 1272 O O . ALA A 1 165 ? -9.697 4.933 -0.436 1.00 98.50 165 ALA A O 1
ATOM 1273 N N . THR A 1 166 ? -8.123 5.299 -1.994 1.00 98.06 166 THR A N 1
ATOM 1274 C CA . THR A 1 166 ? -8.716 6.530 -2.526 1.00 98.06 166 THR A CA 1
ATOM 1275 C C . THR A 1 166 ? -9.321 6.306 -3.904 1.00 98.06 166 THR A C 1
ATOM 1277 O O . THR A 1 166 ? -8.741 5.634 -4.750 1.00 98.06 166 THR A O 1
ATOM 1280 N N . LEU A 1 167 ? -10.455 6.958 -4.186 1.00 97.50 167 LEU A N 1
ATOM 1281 C CA . LEU A 1 167 ? -11.070 6.918 -5.521 1.00 97.50 167 LEU A CA 1
ATOM 1282 C C . LEU A 1 167 ? -10.118 7.416 -6.618 1.00 97.50 167 LEU A C 1
ATOM 1284 O O . LEU A 1 167 ? -10.122 6.884 -7.723 1.00 97.50 167 LEU A O 1
ATOM 1288 N N . LEU A 1 168 ? -9.286 8.416 -6.309 1.00 97.44 168 LEU A N 1
ATOM 1289 C CA . LEU A 1 168 ? -8.284 8.926 -7.243 1.00 97.44 168 LEU A CA 1
ATOM 1290 C C . LEU A 1 168 ? -7.183 7.894 -7.523 1.00 97.44 168 LEU A C 1
ATOM 1292 O O . LEU A 1 168 ? -6.746 7.782 -8.666 1.00 97.44 168 LEU A O 1
ATOM 1296 N N . GLY A 1 169 ? -6.742 7.137 -6.515 1.00 98.00 169 GLY A N 1
ATOM 1297 C CA . GLY A 1 169 ? -5.808 6.036 -6.719 1.00 98.00 169 GLY A CA 1
ATOM 1298 C C . GLY A 1 169 ? -6.430 4.921 -7.556 1.00 98.00 169 GLY A C 1
ATOM 1299 O O . GLY A 1 169 ? -5.823 4.500 -8.532 1.00 98.00 169 GLY A O 1
ATOM 1300 N N . GLU A 1 170 ? -7.678 4.527 -7.282 1.00 98.44 170 GLU A N 1
ATOM 1301 C CA . GLU A 1 170 ? -8.401 3.546 -8.110 1.00 98.44 170 GLU A CA 1
ATOM 1302 C C . GLU A 1 170 ? -8.526 3.990 -9.575 1.00 98.44 170 GLU A C 1
ATOM 1304 O O . GLU A 1 170 ? -8.299 3.198 -10.489 1.00 98.44 170 GLU A O 1
ATOM 1309 N N . GLN A 1 171 ? -8.846 5.265 -9.807 1.00 98.38 171 GLN A N 1
ATOM 1310 C CA . GLN A 1 171 ? -8.917 5.827 -11.153 1.00 98.38 171 GLN A CA 1
ATOM 1311 C C . GLN A 1 171 ? -7.539 5.845 -11.827 1.00 98.38 171 GLN A C 1
ATOM 1313 O O . GLN A 1 171 ? -7.414 5.397 -12.960 1.00 98.38 171 GLN A O 1
ATOM 1318 N N . THR A 1 172 ? -6.498 6.281 -11.110 1.00 97.00 172 THR A N 1
ATOM 1319 C CA . THR A 1 172 ? -5.115 6.283 -11.620 1.00 97.00 172 THR A CA 1
ATOM 1320 C C . THR A 1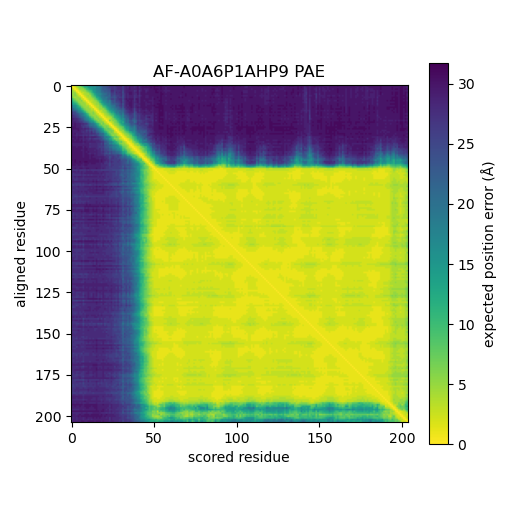 172 ? -4.672 4.872 -12.000 1.00 97.00 172 THR A C 1
ATOM 1322 O O . THR A 1 172 ? -4.085 4.685 -13.060 1.00 97.00 172 THR A O 1
ATOM 1325 N N . ALA A 1 173 ? -4.987 3.879 -11.162 1.00 98.12 173 ALA A N 1
ATOM 1326 C CA . ALA A 1 173 ? -4.700 2.471 -11.404 1.00 98.12 173 ALA A CA 1
ATOM 1327 C C . ALA A 1 173 ? -5.333 2.012 -12.728 1.00 98.12 173 ALA A C 1
ATOM 1329 O O . ALA A 1 173 ? -4.636 1.489 -13.598 1.00 98.12 173 ALA A O 1
ATOM 1330 N N . ALA A 1 174 ? -6.632 2.270 -12.907 1.00 97.88 174 ALA A N 1
ATOM 1331 C CA . ALA A 1 174 ? -7.362 1.904 -14.117 1.00 97.88 174 ALA A CA 1
ATOM 1332 C C . ALA A 1 174 ? -6.828 2.616 -15.372 1.00 97.88 174 ALA A C 1
ATOM 1334 O O . ALA A 1 174 ? -6.630 1.970 -16.402 1.00 97.88 174 ALA A O 1
ATOM 1335 N N . ASP A 1 175 ? -6.549 3.919 -15.280 1.00 98.12 175 ASP A N 1
ATOM 1336 C CA . ASP A 1 175 ? -6.103 4.751 -16.405 1.00 98.12 175 ASP A CA 1
ATOM 1337 C C . ASP A 1 175 ? -4.743 4.309 -16.969 1.00 98.12 175 ASP A C 1
ATOM 1339 O O . ASP A 1 175 ? -4.474 4.498 -18.157 1.00 98.12 175 ASP A O 1
ATOM 1343 N N . VAL A 1 176 ? -3.891 3.697 -16.139 1.00 97.06 176 VAL A N 1
ATOM 1344 C CA . VAL A 1 176 ? -2.551 3.238 -16.541 1.00 97.06 176 VAL A CA 1
ATOM 1345 C C . VAL A 1 176 ? -2.418 1.714 -16.595 1.00 97.06 176 VAL A C 1
ATOM 1347 O O . VAL A 1 176 ? -1.308 1.204 -16.685 1.00 97.06 176 VAL A O 1
ATOM 1350 N N . GLY A 1 177 ? -3.537 0.983 -16.586 1.00 98.00 177 GLY A N 1
ATOM 1351 C CA . GLY A 1 177 ? -3.568 -0.450 -16.895 1.00 98.00 177 GLY A CA 1
ATOM 1352 C C . GLY A 1 177 ? -3.343 -1.401 -15.718 1.00 98.00 177 GLY A C 1
ATOM 1353 O O . GLY A 1 177 ? -3.135 -2.595 -15.940 1.00 98.00 177 GLY A O 1
ATOM 1354 N N . TYR A 1 178 ? -3.400 -0.921 -14.474 1.00 98.69 178 TYR A N 1
ATOM 1355 C CA . TYR A 1 178 ? -3.479 -1.821 -13.326 1.00 98.69 178 TYR A CA 1
ATOM 1356 C C . TYR A 1 178 ? -4.855 -2.486 -13.265 1.00 98.69 178 TYR A C 1
ATOM 1358 O O . TYR A 1 178 ? -5.892 -1.866 -13.506 1.00 98.69 178 TYR A O 1
ATOM 1366 N N . VAL A 1 179 ? -4.870 -3.752 -12.861 1.00 98.62 179 VAL A N 1
ATOM 1367 C CA . VAL A 1 179 ? -6.087 -4.551 -12.718 1.00 98.62 179 VAL A CA 1
ATOM 1368 C C . VAL A 1 179 ? -6.351 -4.817 -11.246 1.00 98.62 179 VAL A C 1
ATOM 1370 O O . VAL A 1 179 ? -5.443 -5.193 -10.506 1.00 98.62 179 VAL A O 1
ATOM 1373 N N . PHE A 1 180 ? -7.601 -4.635 -10.817 1.00 98.69 180 PHE A N 1
ATOM 1374 C CA . PHE A 1 180 ? -8.012 -4.939 -9.450 1.00 98.69 180 PHE A CA 1
ATOM 1375 C C . PHE A 1 180 ? -7.714 -6.404 -9.115 1.00 98.69 180 PHE A C 1
ATOM 1377 O O . PHE A 1 180 ? -8.168 -7.311 -9.813 1.00 98.69 180 PHE A O 1
ATOM 1384 N N . ALA A 1 181 ? -6.979 -6.621 -8.027 1.00 98.25 181 ALA A N 1
ATOM 1385 C CA . ALA A 1 181 ? -6.638 -7.948 -7.541 1.00 98.25 181 ALA A CA 1
ATOM 1386 C C . ALA A 1 181 ? -7.561 -8.366 -6.392 1.00 98.25 181 ALA A C 1
ATOM 1388 O O . ALA A 1 181 ? -8.194 -9.420 -6.462 1.00 98.25 181 ALA A O 1
ATOM 1389 N N . ARG A 1 182 ? -7.627 -7.562 -5.320 1.00 98.19 182 ARG A N 1
ATOM 1390 C CA . ARG A 1 182 ? -8.413 -7.869 -4.109 1.00 98.19 182 ARG A CA 1
ATOM 1391 C C . ARG A 1 182 ? -8.501 -6.690 -3.145 1.00 98.19 182 ARG A C 1
ATOM 1393 O O . ARG A 1 182 ? -7.799 -5.695 -3.283 1.00 98.19 182 ARG A O 1
ATOM 1400 N N . VAL A 1 183 ? -9.349 -6.836 -2.131 1.00 98.88 183 VAL A N 1
ATOM 1401 C CA . VAL A 1 183 ? -9.326 -5.990 -0.931 1.00 98.88 183 VAL A CA 1
ATOM 1402 C C . VAL A 1 183 ? -8.325 -6.588 0.054 1.00 98.88 183 VAL A C 1
ATOM 1404 O O . VAL A 1 183 ? -8.448 -7.754 0.420 1.00 98.88 183 VAL A O 1
ATOM 1407 N N . GLU A 1 184 ? -7.344 -5.794 0.469 1.00 98.69 184 GLU A N 1
ATOM 1408 C CA . GLU A 1 184 ? -6.329 -6.168 1.459 1.00 98.69 184 GLU A CA 1
ATOM 1409 C C . GLU A 1 184 ? -6.803 -5.922 2.897 1.00 98.69 184 GLU A C 1
ATOM 1411 O O . GLU A 1 184 ? -6.370 -6.595 3.825 1.00 98.69 184 GLU A O 1
ATOM 1416 N N . GLY A 1 185 ? -7.731 -4.989 3.093 1.00 98.69 185 GLY A N 1
ATOM 1417 C CA . GLY A 1 185 ? -8.323 -4.694 4.393 1.00 98.69 185 GLY A CA 1
ATOM 1418 C C . GLY A 1 185 ? -9.185 -3.443 4.335 1.00 98.69 185 GLY A C 1
ATOM 1419 O O . GLY A 1 185 ? -9.576 -2.996 3.258 1.00 98.69 185 GLY A O 1
ATOM 1420 N N . TYR A 1 186 ? -9.477 -2.869 5.496 1.00 98.81 186 TYR A N 1
ATOM 1421 C CA . TYR A 1 186 ? -10.271 -1.654 5.627 1.00 98.81 186 TYR A CA 1
ATOM 1422 C C . TYR A 1 186 ? -9.572 -0.668 6.560 1.00 98.81 186 TYR A C 1
ATOM 1424 O O . TYR A 1 186 ? -9.185 -1.012 7.681 1.00 98.81 186 TYR A O 1
ATOM 1432 N N . VAL A 1 187 ? -9.423 0.562 6.077 1.00 98.62 187 VAL A N 1
ATOM 1433 C CA . VAL A 1 187 ? -8.715 1.668 6.739 1.00 98.62 187 VAL A CA 1
ATOM 1434 C C . VAL A 1 187 ? -9.670 2.825 6.985 1.00 98.62 187 VAL A C 1
ATOM 1436 O O . VAL A 1 187 ? -10.699 2.936 6.317 1.00 98.62 187 VAL A O 1
ATOM 1439 N N . PHE A 1 188 ? -9.350 3.715 7.919 1.00 97.25 188 PHE A N 1
ATOM 1440 C CA . PHE A 1 188 ? -10.071 4.986 7.980 1.00 97.25 188 PHE A CA 1
ATOM 1441 C C . PHE A 1 188 ? -9.690 5.852 6.765 1.00 97.25 188 PHE A C 1
ATOM 1443 O O . PHE A 1 188 ? -8.555 5.761 6.284 1.00 97.25 188 PHE A O 1
ATOM 1450 N N . PRO A 1 189 ? -10.613 6.673 6.233 1.00 96.06 189 PRO A N 1
ATOM 1451 C CA . PRO A 1 189 ? -10.331 7.505 5.069 1.00 96.06 189 PRO A CA 1
ATOM 1452 C C . PRO A 1 189 ? -9.264 8.556 5.393 1.00 96.06 189 PRO A C 1
ATOM 1454 O O . PRO A 1 189 ? -9.169 9.014 6.531 1.00 96.06 189 PRO A O 1
ATOM 1457 N N . ALA A 1 190 ? -8.503 8.980 4.378 1.00 92.94 190 ALA A N 1
ATOM 1458 C CA . ALA A 1 190 ? -7.403 9.943 4.515 1.00 92.94 190 ALA A CA 1
ATOM 1459 C C . ALA A 1 190 ? -7.793 11.223 5.282 1.00 92.94 190 ALA A C 1
ATOM 1461 O O . ALA A 1 190 ? -7.022 11.721 6.105 1.00 92.94 190 ALA A O 1
ATOM 1462 N N . SER A 1 191 ? -9.036 11.686 5.104 1.00 90.31 191 SER A N 1
ATOM 1463 C CA . SER A 1 191 ? -9.582 12.857 5.795 1.00 90.31 191 SER A CA 1
ATOM 1464 C C . SER A 1 191 ? -9.547 12.751 7.325 1.00 90.31 191 SER A C 1
ATOM 1466 O O . SER A 1 191 ? -9.462 13.778 7.995 1.00 90.31 191 SER A O 1
ATOM 1468 N N . GLN A 1 192 ? -9.560 11.544 7.905 1.00 89.19 192 GLN A N 1
ATOM 1469 C CA . GLN A 1 192 ? -9.445 11.379 9.358 1.00 89.19 192 GLN A CA 1
ATOM 1470 C C . GLN A 1 192 ? -8.035 11.669 9.888 1.00 89.19 192 GLN A C 1
ATOM 1472 O O . GLN A 1 192 ? -7.897 12.139 11.015 1.00 89.19 192 GLN A O 1
ATOM 1477 N N . CYS A 1 193 ? -6.980 11.447 9.104 1.00 84.19 193 CYS A N 1
ATOM 1478 C CA . CYS A 1 193 ? -5.616 11.797 9.517 1.00 84.19 193 CYS A CA 1
ATOM 1479 C C . CYS A 1 193 ? -5.332 13.284 9.310 1.00 84.19 193 CYS A C 1
ATOM 1481 O O . CYS A 1 193 ? -4.587 13.887 10.084 1.00 84.19 193 CYS A O 1
ATOM 1483 N N . GLU A 1 194 ? -5.939 13.880 8.284 1.00 77.31 194 GLU A N 1
ATOM 1484 C CA . GLU A 1 194 ? -5.809 15.305 7.973 1.00 77.31 194 GLU A CA 1
ATOM 1485 C C . GLU A 1 194 ? -6.477 16.179 9.045 1.00 77.31 194 GLU A C 1
ATOM 1487 O O . GLU A 1 194 ? -5.886 17.155 9.507 1.00 77.31 194 GLU A O 1
ATOM 1492 N N . GLN A 1 195 ? -7.671 15.792 9.512 1.00 66.44 195 GLN A N 1
ATOM 1493 C CA . GLN A 1 195 ? -8.412 16.519 10.555 1.00 66.44 195 GLN A CA 1
ATOM 1494 C C . GLN A 1 195 ? -7.678 16.560 11.902 1.00 66.44 195 GLN A C 1
ATOM 1496 O O . GLN A 1 195 ? -7.802 17.529 12.647 1.00 66.44 195 GLN A O 1
ATOM 1501 N N . ASN A 1 196 ? -6.867 15.543 12.194 1.00 67.06 196 ASN A N 1
ATOM 1502 C CA . ASN A 1 196 ? -6.153 15.414 13.462 1.00 67.06 196 ASN A CA 1
ATOM 1503 C C . ASN A 1 196 ? -4.781 16.116 13.477 1.00 67.06 196 ASN A C 1
ATOM 1505 O O . ASN A 1 196 ? -4.017 15.933 14.422 1.00 67.06 196 ASN A O 1
ATOM 1509 N N . SER A 1 197 ? -4.460 16.935 12.463 1.00 66.38 197 SER A N 1
ATOM 1510 C CA . SER A 1 197 ? -3.193 17.682 12.366 1.00 66.38 197 SER A CA 1
ATOM 1511 C C . SER A 1 197 ? -1.948 16.798 12.552 1.00 66.38 197 SER A C 1
ATOM 1513 O O . SER A 1 197 ? -1.029 17.161 13.289 1.00 66.38 197 SER A O 1
ATOM 1515 N N . ASN A 1 198 ? -1.908 15.623 11.907 1.00 73.69 198 ASN A N 1
ATOM 1516 C CA . ASN A 1 198 ? -0.776 14.706 12.055 1.00 73.69 198 ASN A CA 1
ATOM 1517 C C . ASN A 1 198 ? 0.527 15.375 11.541 1.00 73.69 198 ASN A C 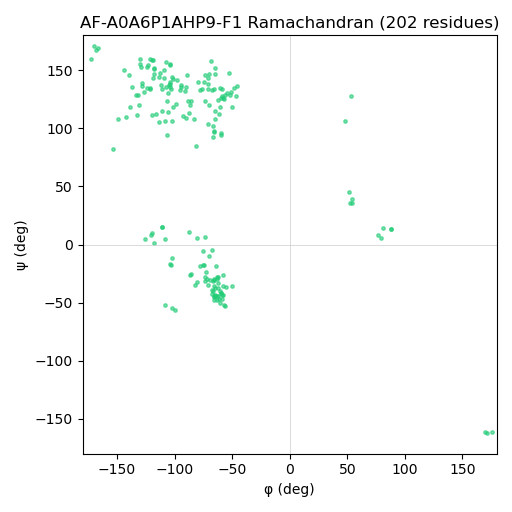1
ATOM 1519 O O . ASN A 1 198 ? 0.589 15.795 10.379 1.00 73.69 198 ASN A O 1
ATOM 1523 N N . PRO A 1 199 ? 1.594 15.464 12.364 1.00 75.75 199 PRO A N 1
ATOM 1524 C CA . PRO A 1 199 ? 2.833 16.155 12.004 1.00 75.75 199 PRO A CA 1
ATOM 1525 C C . PRO A 1 199 ? 3.569 15.521 10.820 1.00 75.75 199 PRO A C 1
ATOM 1527 O O . PRO A 1 199 ? 4.408 16.182 10.213 1.00 75.75 199 PRO A O 1
ATOM 1530 N N . ARG A 1 200 ? 3.284 14.260 10.480 1.00 82.06 200 ARG A N 1
ATOM 1531 C CA . ARG A 1 200 ? 3.845 13.611 9.291 1.00 82.06 200 ARG A CA 1
ATOM 1532 C C . ARG A 1 200 ? 3.210 14.129 8.011 1.00 82.06 200 ARG A C 1
ATOM 1534 O O . ARG A 1 200 ? 3.926 14.266 7.035 1.00 82.06 200 ARG A O 1
ATOM 1541 N N . ILE A 1 201 ? 1.937 14.531 8.035 1.00 78.25 201 ILE A N 1
ATOM 1542 C CA . ILE A 1 201 ? 1.279 15.163 6.879 1.00 78.25 201 ILE A CA 1
ATOM 1543 C C . ILE A 1 201 ? 1.828 16.576 6.641 1.00 78.25 201 ILE A C 1
ATOM 1545 O O . ILE A 1 201 ? 2.006 16.984 5.503 1.00 78.25 201 ILE A O 1
ATOM 1549 N N . GLN A 1 202 ? 2.176 17.312 7.700 1.00 72.50 202 GLN A N 1
ATOM 1550 C CA . GLN A 1 202 ? 2.734 18.671 7.583 1.00 72.50 202 GLN A CA 1
ATOM 1551 C C . GLN A 1 202 ? 4.163 18.725 7.010 1.00 72.50 202 GLN A C 1
ATOM 1553 O O . GLN A 1 202 ? 4.687 19.812 6.773 1.00 72.50 202 GLN A O 1
ATOM 1558 N N . ARG A 1 203 ? 4.826 17.573 6.860 1.00 65.62 203 ARG A N 1
ATOM 1559 C CA . ARG A 1 203 ? 6.227 17.447 6.411 1.00 65.62 203 ARG A CA 1
ATOM 1560 C C . ARG A 1 203 ? 6.358 16.888 4.995 1.00 65.62 203 ARG A C 1
ATOM 1562 O O . ARG A 1 203 ? 7.474 16.573 4.573 1.00 65.62 203 ARG A O 1
ATOM 1569 N N . ILE A 1 204 ? 5.228 16.691 4.332 1.00 66.38 204 ILE A N 1
ATOM 1570 C CA . ILE A 1 204 ? 5.109 16.195 2.968 1.00 66.38 204 ILE A CA 1
ATOM 1571 C C . ILE A 1 204 ? 5.033 17.387 2.022 1.00 66.38 204 ILE A C 1
ATOM 1573 O O . ILE A 1 204 ? 5.766 17.348 1.011 1.00 66.38 204 ILE A O 1
#

Secondary structure (DSSP, 8-state):
------------------------------------SPPPPP-TTGGGSPPEEEEEEEETTTTEEEEE-SHHHHHHHHHTT-EEEEEEEEEBSS--TT-EEEEEEEETTTTEEEEE-SHHHHHHHHHTTPEEEEEEEEEBSS--TT-EEEEEEEETTTTEEEEE-SHHHHHHHHHTT-EEEEEEEEEEEHHHHHHTT-TTGGG-

Nearest PDB structures (foldseek):
  6ey6-assembly2_D  TM=2.187E-01  e=1.774E+00  Porphyromonas gingivalis

Radius of gyration: 29.14 Å; Cα contacts (8 Å, |Δi|>4): 361; chains: 1; bounding box: 89×47×66 Å